Protein 6T7Y (pdb70)

Organism: Pyrococcus abyssi (strain GE5 / Orsay) (NCBI:txid272844)

Nearest PDB structures (foldseek):
  6t7y-assembly1_A  TM=1.004E+00  e=1.518E-45  Pyrococcus abyssi GE5
  6t7x-assembly1_A  TM=9.903E-01  e=1.275E-40  Pyrococcus abyssi GE5
  1ge8-assembly1_A  TM=9.847E-01  e=2.030E-39  Pyrococcus furiosus
  1isq-assembly1_A  TM=9.706E-01  e=2.907E-38  Pyrococcus furiosus
  1ud9-assembly5_B  TM=9.005E-01  e=7.543E-22  Sulfurisphaera tokodaii

Radius of gyration: 19.42 Å; Cα contacts (8 Å, |Δi|>4): 614; chains: 2; bounding box: 58×40×33 Å

Secondary structure (DSSP, 8-state):
--EEEES-HHHHHHHHHHHHTT-SEEEEEEESSEEEEEEE-TTSSEEEEEEEEGGGSSEEE--SEEEEEEEHHHHHHHHHTS-TTPEEEEE--SSSEEEEEEESSSEEEEEEE---------EEEEEEHHHHHHHHHHHHTT-SEEEEEEETTEEEEEEE-SS-EEEEEEETTSTT--EE--SS-EEEEEEHHHHHHHHSS--SS-EEEEEEETTEEEEEEEEETTTEEEEEEE--B-/--B--STT-

InterPro domains:
  IPR000730 Proliferating cell nuclear antigen, PCNA [MF_00317] (3-247)
  IPR000730 Proliferating cell nuclear antigen, PCNA [PR00339] (11-30)
  IPR000730 Proliferating cell nuclear antigen, PCNA [PR00339] (35-53)
  IPR000730 Proliferating cell nuclear antigen, PCNA [PR00339] (57-81)
  IPR000730 Proliferating cell nuclear antigen, PCNA [PR00339] (107-129)
  IPR000730 Proliferating cell nuclear antigen, PCNA [PR00339] (195-209)
  IPR000730 Proliferating cell nuclear antigen, PCNA [PR00339] (233-249)
  IPR000730 Proliferating cell nuclear antigen, PCNA [PTHR11352] (9-249)
  IPR000730 Proliferating cell nuclear antigen, PCNA [TIGR00590] (3-249)
  IPR022648 Proliferating cell nuclear antigen, PCNA, N-terminal [PF00705] (3-97)
  IPR022649 Proliferating cell nuclear antigen, PCNA, C-terminal [PF02747] (126-245)
  IPR022659 Proliferating cell nuclear antigen, PCNA, conserved site [PS01251] (35-58)
  IPR046938 DNA clamp superfamily [SSF55979] (3-117)
  IPR046938 DNA clamp superfamily [SSF55979] (125-247)

Solvent-accessible surface area: 12550 Å² total; per-residue (Å²): 84,11,55,1,18,2,82,14,2,98,87,6,11,96,20,0,52,12,0,20,79,18,3,112,96,11,10,23,83,4,23,122,151,8,10,33,2,154,17,64,3,96,68,105,10,0,31,0,36,3,75,4,26,33,74,17,15,70,102,38,105,20,109,40,142,50,53,4,2,1,54,1,63,96,6,40,104,16,4,117,136,7,116,56,203,13,23,0,9,16,97,26,42,143,126,99,81,12,45,0,3,1,83,45,142,68,82,59,69,64,114,24,76,24,71,133,60,182,98,112,40,13,0,80,0,20,0,23,0,39,19,0,86,92,1,2,125,59,2,42,125,21,24,96,24,3,69,0,25,0,65,89,108,60,0,9,1,48,5,98,30,179,120,104,119,32,94,39,95,8,49,95,159,50,153,6,5,82,55,22,103,19,147,106,97,0,81,4,28,0,5,9,78,41,0,41,37,0,3,123,56,7,41,148,92,48,99,0,16,0,28,0,0,71,106,26,0,0,35,0,15,18,104,16,103,116,101,0,81,1,37,0,28,0,1,0,32,68,188,169,80,43,30,15,115,104,97

B-factor: mean 136.07, std 23.52, range [84.66, 218.27]

CATH classification: 3.70.10.10

GO terms:
  GO:0005515 protein binding (F, IPI)

Structure (mmCIF, N/CA/C/O backbone):
data_6T7Y
#
_entry.id   6T7Y
#
_cell.length_a   140.736
_cell.length_b   140.736
_cell.length_c   38.521
_cell.angle_alpha   90.000
_cell.angle_beta   90.000
_cell.angle_gamma   120.000
#
_symmetry.space_group_name_H-M   'H 3'
#
loop_
_entity.id
_entity.type
_entity.pdbx_description
1 polymer 'DNA polymerase sliding clamp'
2 polymer 'cPIP motif from the DP2 large subunit of PolD'
3 water water
#
loop_
_atom_site.group_PDB
_atom_site.id
_atom_site.type_symbol
_atom_site.label_atom_id
_atom_site.label_alt_id
_atom_site.label_comp_id
_atom_site.label_asym_id
_atom_site.label_entity_id
_atom_site.label_seq_id
_atom_site.pdbx_PDB_ins_code
_atom_site.Cartn_x
_atom_site.Cartn_y
_atom_site.Cartn_z
_atom_site.occupancy
_atom_site.B_iso_or_equiv
_atom_site.auth_seq_id
_atom_site.auth_comp_id
_atom_site.auth_asym_id
_atom_site.auth_atom_id
_atom_site.pdbx_PDB_model_num
ATOM 1 N N . PRO A 1 14 ? -29.868 -28.519 -10.321 1.00 186.68 2 PRO A N 1
ATOM 2 C CA . PRO A 1 14 ? -30.599 -27.781 -9.270 1.00 177.78 2 PRO A CA 1
ATOM 3 C C . PRO A 1 14 ? -29.800 -27.503 -7.970 1.00 168.94 2 PRO A C 1
ATOM 4 O O . PRO A 1 14 ? -30.318 -27.766 -6.871 1.00 163.60 2 PRO A O 1
ATOM 8 N N . PHE A 1 15 ? -28.584 -26.943 -8.108 1.00 151.92 3 PHE A N 1
ATOM 9 C CA . PHE A 1 15 ? -27.621 -26.821 -7.026 1.00 140.29 3 PHE A CA 1
ATOM 10 C C . PHE A 1 15 ? -27.484 -25.417 -6.463 1.00 137.87 3 PHE A C 1
ATOM 11 O O . PHE A 1 15 ? -27.811 -24.423 -7.182 1.00 140.36 3 PHE A O 1
ATOM 19 N N . GLU A 1 16 ? -27.028 -25.334 -5.218 1.00 138.93 4 GLU A N 1
ATOM 20 C CA . GLU A 1 16 ? -26.709 -24.026 -4.601 1.00 137.79 4 GLU A CA 1
ATOM 21 C C . GLU A 1 16 ? -25.417 -24.206 -3.807 1.00 134.39 4 GLU A C 1
ATOM 22 O O . GLU A 1 16 ? -25.408 -25.099 -2.939 1.00 146.80 4 GLU A O 1
ATOM 28 N N . ILE A 1 17 ? -24.365 -23.489 -4.186 1.00 122.07 5 ILE A N 1
ATOM 29 C CA . ILE A 1 17 ? -23.020 -23.666 -3.651 1.00 117.66 5 ILE A CA 1
ATOM 30 C C . ILE A 1 17 ? -22.471 -22.339 -3.158 1.00 114.65 5 ILE A C 1
ATOM 31 O O . ILE A 1 17 ? -22.463 -21.401 -3.953 1.00 117.12 5 ILE A O 1
ATOM 36 N N . VAL A 1 18 ? -22.099 -22.244 -1.893 1.00 112.73 6 VAL A N 1
ATOM 37 C CA . VAL A 1 18 ? -21.626 -20.952 -1.343 1.00 116.60 6 VAL A CA 1
ATOM 38 C C . VAL A 1 18 ? -20.196 -20.998 -0.832 1.00 118.83 6 VAL A C 1
ATOM 39 O O . VAL A 1 18 ? -19.936 -21.773 0.043 1.00 125.22 6 VAL A O 1
ATOM 43 N N . PHE A 1 19 ? -19.320 -20.154 -1.381 1.00 120.77 7 PHE A N 1
ATOM 44 C CA . PHE A 1 19 ? -17.902 -20.051 -0.991 1.00 117.88 7 PHE A CA 1
ATOM 45 C C . PHE A 1 19 ? -17.585 -18.716 -0.357 1.00 122.77 7 PHE A C 1
ATOM 46 O O . PHE A 1 19 ? -17.867 -17.717 -0.987 1.00 120.88 7 PHE A O 1
ATOM 54 N N . GLU A 1 20 ? -16.970 -18.711 0.819 1.00 139.42 8 GLU A N 1
ATOM 55 C CA . GLU A 1 20 ? -16.524 -17.476 1.459 1.00 147.03 8 GLU A CA 1
ATOM 56 C C . GLU A 1 20 ? -15.221 -17.045 0.764 1.00 148.52 8 GLU A C 1
ATOM 57 O O . GLU A 1 20 ? -14.608 -17.841 0.048 1.00 150.92 8 GLU A O 1
ATOM 63 N N . GLY A 1 21 ? -14.778 -15.807 0.972 1.00 149.96 9 GLY A N 1
ATOM 64 C CA . GLY A 1 21 ? -13.550 -15.365 0.327 1.00 141.30 9 GLY A CA 1
ATOM 65 C C . GLY A 1 21 ? -13.568 -15.506 -1.187 1.00 141.52 9 GLY A C 1
ATOM 66 O O . GLY A 1 21 ? -12.748 -16.214 -1.771 1.00 135.44 9 GLY A O 1
ATOM 67 N N . ALA A 1 22 ? -14.518 -14.820 -1.815 1.00 143.07 10 ALA A N 1
ATOM 68 C CA . ALA A 1 22 ? -14.728 -14.869 -3.263 1.00 128.45 10 ALA A CA 1
ATOM 69 C C . ALA A 1 22 ? -13.537 -14.439 -4.130 1.00 122.16 10 ALA A C 1
ATOM 70 O O . ALA A 1 22 ? -13.325 -15.015 -5.198 1.00 121.78 10 ALA A O 1
ATOM 72 N N . LYS A 1 23 ? -12.773 -13.436 -3.701 1.00 128.70 11 LYS A N 1
ATOM 73 C CA . LYS A 1 23 ? -11.625 -12.985 -4.491 1.00 125.52 11 LYS A CA 1
ATOM 74 C C . LYS A 1 23 ? -10.677 -14.169 -4.637 1.00 126.75 11 LYS A C 1
ATOM 75 O O . LYS A 1 23 ? -10.110 -14.408 -5.703 1.00 121.44 11 LYS A O 1
ATOM 81 N N . GLU A 1 24 ? -10.519 -14.904 -3.544 1.00 142.68 12 GLU A N 1
ATOM 82 C CA . GLU A 1 24 ? -9.723 -16.145 -3.505 1.00 142.08 12 GLU A CA 1
ATOM 83 C C . GLU A 1 24 ? -10.253 -17.086 -4.609 1.00 131.52 12 GLU A C 1
ATOM 84 O O . GLU A 1 24 ? -9.477 -17.464 -5.518 1.00 132.33 12 GLU A O 1
ATOM 90 N N . PHE A 1 25 ? -11.578 -17.329 -4.668 1.00 127.67 13 PHE A N 1
ATOM 91 C CA . PHE A 1 25 ? -12.163 -18.273 -5.650 1.00 116.23 13 PHE A CA 1
ATOM 92 C C . PHE A 1 25 ? -11.852 -17.802 -7.115 1.00 112.23 13 PHE A C 1
ATOM 93 O O . PHE A 1 25 ? -11.545 -18.619 -7.995 1.00 108.08 13 PHE A O 1
ATOM 101 N N . ALA A 1 26 ? -11.896 -16.472 -7.329 1.00 105.37 14 ALA A N 1
ATOM 102 C CA . ALA A 1 26 ? -11.634 -15.892 -8.674 1.00 107.98 14 ALA A CA 1
ATOM 103 C C . ALA A 1 26 ? -10.207 -16.243 -9.057 1.00 115.63 14 ALA A C 1
ATOM 104 O O . ALA A 1 26 ? -9.984 -16.559 -10.208 1.00 115.61 14 ALA A O 1
ATOM 106 N N . GLN A 1 27 ? -9.262 -16.117 -8.094 1.00 117.85 15 GLN A N 1
ATOM 107 C CA . GLN A 1 27 ? -7.827 -16.400 -8.290 1.00 118.52 15 GLN A CA 1
ATOM 108 C C . GLN A 1 27 ? -7.625 -17.809 -8.888 1.00 121.03 15 GLN A C 1
ATOM 109 O O . GLN A 1 27 ? -6.928 -17.914 -9.937 1.00 119.28 15 GLN A O 1
ATOM 115 N N . LEU A 1 28 ? -8.187 -18.842 -8.248 1.00 127.15 16 LEU A N 1
ATOM 116 C CA . LEU A 1 28 ? -8.016 -20.235 -8.640 1.00 114.87 16 LEU A CA 1
ATOM 117 C C . LEU A 1 28 ? -8.521 -20.402 -10.079 1.00 111.11 16 LEU A C 1
ATOM 118 O O . LEU A 1 28 ? -7.934 -21.120 -10.871 1.00 113.26 16 LEU A O 1
ATOM 123 N N . ILE A 1 29 ? -9.685 -19.851 -10.366 1.00 102.09 17 ILE A N 1
ATOM 124 C CA . ILE A 1 29 ? -10.295 -19.943 -11.688 1.00 109.39 17 ILE A CA 1
ATOM 125 C C . ILE A 1 29 ? -9.407 -19.159 -12.672 1.00 106.33 17 ILE A C 1
ATOM 126 O O . ILE A 1 29 ? -9.221 -19.715 -13.748 1.00 87.50 17 ILE A O 1
ATOM 131 N N . GLU A 1 30 ? -8.889 -17.920 -12.322 1.00 105.41 18 GLU A N 1
ATOM 132 C CA . GLU A 1 30 ? -8.021 -17.143 -13.152 1.00 126.01 18 GLU A CA 1
ATOM 133 C C . GLU A 1 30 ? -6.712 -17.945 -13.492 1.00 126.00 18 GLU A C 1
ATOM 134 O O . GLU A 1 30 ? -6.253 -17.859 -14.644 1.00 117.93 18 GLU A O 1
ATOM 140 N N . THR A 1 31 ? -6.095 -18.657 -12.517 1.00 110.06 19 THR A N 1
ATOM 141 C CA . THR A 1 31 ? -5.167 -19.740 -12.953 1.00 113.37 19 THR A CA 1
ATOM 142 C C . THR A 1 31 ? -5.704 -20.669 -14.063 1.00 131.42 19 THR A C 1
ATOM 143 O O . THR A 1 31 ? -5.323 -20.489 -15.228 1.00 141.60 19 THR A O 1
ATOM 147 N N . ALA A 1 32 ? -6.576 -21.632 -13.787 1.00 130.55 20 ALA A N 1
ATOM 148 C CA . ALA A 1 32 ? -7.189 -22.390 -14.823 1.00 139.31 20 ALA A CA 1
ATOM 149 C C . ALA A 1 32 ? -7.584 -21.682 -16.132 1.00 141.45 20 ALA A C 1
ATOM 150 O O . ALA A 1 32 ? -7.554 -22.292 -17.175 1.00 143.60 20 ALA A O 1
ATOM 152 N N . SER A 1 33 ? -7.959 -20.417 -16.071 1.00 135.42 21 SER A N 1
ATOM 153 C CA . SER A 1 33 ? -8.286 -19.658 -17.305 1.00 134.13 21 SER A CA 1
ATOM 154 C C . SER A 1 33 ? -7.002 -19.376 -18.169 1.00 129.16 21 SER A C 1
ATOM 155 O O . SER A 1 33 ? -7.107 -19.011 -19.343 1.00 120.65 21 SER A O 1
ATOM 158 N N . ARG A 1 34 ? -5.820 -19.457 -17.559 1.00 134.08 22 ARG A N 1
ATOM 159 C CA . ARG A 1 34 ? -4.622 -18.798 -18.182 1.00 131.07 22 ARG A CA 1
ATOM 160 C C . ARG A 1 34 ? -4.071 -19.651 -19.355 1.00 131.08 22 ARG A C 1
ATOM 161 O O . ARG A 1 34 ? -3.377 -19.118 -20.231 1.00 153.25 22 ARG A O 1
ATOM 169 N N . LEU A 1 35 ? -4.431 -20.942 -19.373 1.00 132.36 23 LEU A N 1
ATOM 170 C CA . LEU A 1 35 ? -3.903 -21.939 -20.318 1.00 135.31 23 LEU A CA 1
ATOM 171 C C . LEU A 1 35 ? -5.005 -22.586 -21.141 1.00 135.35 23 LEU A C 1
ATOM 172 O O . LEU A 1 35 ? -4.751 -23.045 -22.284 1.00 143.76 23 LEU A O 1
ATOM 177 N N . ILE A 1 36 ? -6.167 -22.742 -20.542 1.00 130.80 24 ILE A N 1
ATOM 178 C CA . ILE A 1 36 ? -7.317 -23.242 -21.337 1.00 136.39 24 ILE A CA 1
ATOM 179 C C . ILE A 1 36 ? -8.364 -22.188 -21.693 1.00 130.36 24 ILE A C 1
ATOM 180 O O . ILE A 1 36 ? -8.451 -21.192 -20.983 1.00 136.86 24 ILE A O 1
ATOM 185 N N . ASP A 1 37 ? -9.125 -22.352 -22.779 1.00 138.84 25 ASP A N 1
ATOM 186 C CA . ASP A 1 37 ? -10.113 -21.330 -23.214 1.00 133.55 25 ASP A CA 1
ATOM 187 C C . ASP A 1 37 ? -11.500 -21.766 -22.725 1.00 122.66 25 ASP A C 1
ATOM 188 O O . ASP A 1 37 ? -12.354 -20.908 -22.459 1.00 139.58 25 ASP A O 1
ATOM 193 N N . GLU A 1 38 ? -11.730 -23.079 -22.619 1.00 124.14 26 GLU A N 1
ATOM 194 C CA . GLU A 1 38 ? -12.958 -23.616 -22.069 1.00 129.38 26 GLU A CA 1
ATOM 195 C C . GLU A 1 38 ? -12.664 -24.811 -21.095 1.00 122.58 26 GLU A C 1
ATOM 196 O O . GLU A 1 38 ? -11.530 -25.336 -20.963 1.00 114.37 26 GLU A O 1
ATOM 202 N N . ALA A 1 39 ? -13.671 -25.129 -20.328 1.00 110.49 27 ALA A N 1
ATOM 203 C CA . ALA A 1 39 ? -13.537 -26.094 -19.235 1.00 105.65 27 ALA A CA 1
ATOM 204 C C . ALA A 1 39 ? -14.895 -26.651 -18.844 1.00 111.13 27 ALA A C 1
ATOM 205 O O . ALA A 1 39 ? -15.935 -26.014 -19.083 1.00 114.99 27 ALA A O 1
ATOM 207 N N . ALA A 1 40 ? -14.853 -27.866 -18.317 1.00 121.43 28 ALA A N 1
ATOM 208 C CA . ALA A 1 40 ? -15.989 -28.589 -17.806 1.00 128.51 28 ALA A CA 1
ATOM 209 C C . ALA A 1 40 ? -15.900 -28.476 -16.273 1.00 127.50 28 ALA A C 1
ATOM 210 O O . ALA A 1 40 ? -14.827 -28.577 -15.679 1.00 140.19 28 ALA A O 1
ATOM 212 N N . PHE A 1 41 ? -17.043 -28.258 -15.641 1.00 120.37 29 PHE A N 1
ATOM 213 C CA . PHE A 1 41 ? -17.141 -28.312 -14.200 1.00 122.95 29 PHE A CA 1
ATOM 214 C C . PHE A 1 41 ? -18.082 -29.449 -13.939 1.00 131.97 29 PHE A C 1
ATOM 215 O O . PHE A 1 41 ? -19.174 -29.378 -14.353 1.00 137.23 29 PHE A O 1
ATOM 223 N N . LYS A 1 42 ? -17.610 -30.521 -13.305 1.00 142.50 30 LYS A N 1
ATOM 224 C CA . LYS A 1 42 ? -18.478 -31.569 -12.810 1.00 140.60 30 LYS A CA 1
ATOM 225 C C . LYS A 1 42 ? -18.885 -31.178 -11.375 1.00 125.99 30 LYS A C 1
ATOM 226 O O . LYS A 1 42 ? -18.026 -31.157 -10.500 1.00 119.00 30 LYS A O 1
ATOM 232 N N . VAL A 1 43 ? -20.143 -30.856 -11.159 1.00 121.60 31 VAL A N 1
ATOM 233 C CA . VAL A 1 43 ? -20.726 -30.755 -9.848 1.00 137.80 31 VAL A CA 1
ATOM 234 C C . VAL A 1 43 ? -21.266 -32.149 -9.420 1.00 141.05 31 VAL A C 1
ATOM 235 O O . VAL A 1 43 ? -21.989 -32.841 -10.089 1.00 140.17 31 VAL A O 1
ATOM 239 N N . THR A 1 44 ? -20.913 -32.535 -8.212 1.00 145.29 32 THR A N 1
ATOM 240 C CA . THR A 1 44 ? -21.414 -33.778 -7.556 1.00 144.72 32 THR A CA 1
ATOM 241 C C . THR A 1 44 ? -21.515 -33.495 -6.068 1.00 141.68 32 THR A C 1
ATOM 242 O O . THR A 1 44 ? -20.931 -32.517 -5.544 1.00 135.79 32 THR A O 1
ATOM 246 N N . GLU A 1 45 ? -22.178 -34.401 -5.324 1.00 150.24 33 GLU A N 1
ATOM 247 C CA . GLU A 1 45 ? -22.390 -34.230 -3.864 1.00 161.42 33 GLU A CA 1
ATOM 248 C C . GLU A 1 45 ? -21.053 -34.372 -3.114 1.00 164.19 33 GLU A C 1
ATOM 249 O O . GLU A 1 45 ? -20.993 -33.984 -1.929 1.00 166.91 33 GLU A O 1
ATOM 255 N N . GLU A 1 46 ? -20.060 -35.016 -3.745 1.00 168.33 34 GLU A N 1
ATOM 256 C CA . GLU A 1 46 ? -18.656 -34.954 -3.270 1.00 173.40 34 GLU A CA 1
ATOM 257 C C . GLU A 1 46 ? -18.131 -33.512 -3.262 1.00 171.93 34 GLU A C 1
ATOM 258 O O . GLU A 1 46 ? -17.978 -32.902 -2.210 1.00 169.39 34 GLU A O 1
ATOM 264 N N . GLY A 1 47 ? -17.956 -32.975 -4.447 1.00 161.71 35 GLY A N 1
ATOM 265 C CA . GLY A 1 47 ? -17.467 -31.609 -4.632 1.00 154.45 35 GLY A CA 1
ATOM 266 C C . GLY A 1 47 ? -17.542 -31.205 -6.111 1.00 153.39 35 GLY A C 1
ATOM 267 O O . GLY A 1 47 ? -18.298 -31.787 -6.929 1.00 148.97 35 GLY A O 1
ATOM 268 N N . ILE A 1 48 ? -16.769 -30.142 -6.431 1.00 141.82 36 ILE A N 1
ATOM 269 C CA . ILE A 1 48 ? -16.649 -29.639 -7.773 1.00 135.95 36 ILE A CA 1
ATOM 270 C C . ILE A 1 48 ? -15.309 -30.058 -8.388 1.00 136.63 36 ILE A C 1
ATOM 271 O O . ILE A 1 48 ? -14.254 -30.032 -7.736 1.00 141.24 36 ILE A O 1
ATOM 276 N N . SER A 1 49 ? -15.350 -30.440 -9.650 1.00 139.15 37 SER A N 1
ATOM 277 C CA . SER A 1 49 ? -14.162 -30.922 -10.368 1.00 140.55 37 SER A CA 1
ATOM 278 C C . SER A 1 49 ? -14.041 -30.169 -11.679 1.00 133.54 37 SER A C 1
ATOM 279 O O . SER A 1 49 ? -15.042 -29.960 -12.388 1.00 135.41 37 SER A O 1
ATOM 282 N N . MET A 1 50 ? -12.809 -29.826 -12.067 1.00 135.50 38 MET A N 1
ATOM 283 C CA . MET A 1 50 ? -12.502 -29.310 -13.404 1.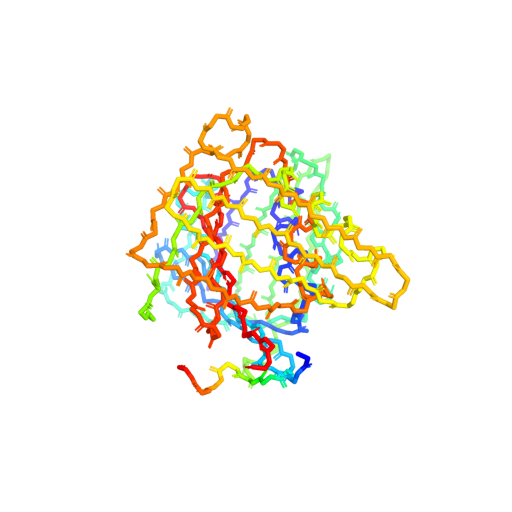00 139.29 38 MET A CA 1
ATOM 284 C C . MET A 1 50 ? -11.296 -30.056 -13.944 1.00 141.96 38 MET A C 1
ATOM 285 O O . MET A 1 50 ? -10.224 -30.041 -13.381 1.00 159.70 38 MET A O 1
ATOM 290 N N . ARG A 1 51 ? -11.474 -30.610 -15.157 1.00 134.72 39 ARG A N 1
ATOM 291 C CA . ARG A 1 51 ? -10.437 -31.316 -15.860 1.00 133.87 39 ARG A CA 1
ATOM 292 C C . ARG A 1 51 ? -10.383 -30.896 -17.331 1.00 139.12 39 ARG A C 1
ATOM 293 O O . ARG A 1 51 ? -11.410 -30.777 -17.933 1.00 145.52 39 ARG A O 1
ATOM 301 N N . ALA A 1 52 ? -9.178 -30.673 -17.836 1.00 144.33 40 ALA A N 1
ATOM 302 C CA . ALA A 1 52 ? -9.007 -29.904 -19.081 1.00 140.19 40 ALA A CA 1
ATOM 303 C C . ALA A 1 52 ? -7.588 -29.805 -19.523 1.00 133.28 40 ALA A C 1
ATOM 304 O O . ALA A 1 52 ? -6.717 -29.780 -18.712 1.00 145.04 40 ALA A O 1
ATOM 306 N N . MET A 1 53 ? -7.410 -29.727 -20.845 1.00 130.19 41 MET A N 1
ATOM 307 C CA . MET A 1 53 ? -6.132 -29.640 -21.535 1.00 133.91 41 MET A CA 1
ATOM 308 C C . MET A 1 53 ? -6.116 -28.436 -22.425 1.00 139.22 41 MET A C 1
ATOM 309 O O . MET A 1 53 ? -7.141 -28.102 -23.008 1.00 167.41 41 MET A O 1
ATOM 314 N N . ASP A 1 54 ? -4.982 -27.761 -22.441 1.00 129.31 42 ASP A N 1
ATOM 315 C CA . ASP A 1 54 ? -4.810 -26.569 -23.261 1.00 132.17 42 ASP A CA 1
ATOM 316 C C . ASP A 1 54 ? -4.954 -26.924 -24.754 1.00 132.19 42 ASP A C 1
ATOM 317 O O . ASP A 1 54 ? -4.926 -28.119 -25.088 1.00 131.56 42 ASP A O 1
ATOM 322 N N . PRO A 1 55 ? -5.112 -25.910 -25.639 1.00 144.42 43 PRO A N 1
ATOM 323 C CA . PRO A 1 55 ? -5.315 -26.225 -27.107 1.00 142.61 43 PRO A CA 1
ATOM 324 C C . PRO A 1 55 ? -4.269 -27.227 -27.667 1.00 141.27 43 PRO A C 1
ATOM 325 O O . PRO A 1 55 ? -4.620 -28.198 -28.374 1.00 144.60 43 PRO A O 1
ATOM 329 N N . SER A 1 56 ? -2.997 -27.021 -27.319 1.00 140.64 44 SER A N 1
ATOM 330 C CA . SER A 1 56 ? -1.885 -27.843 -27.904 1.00 144.58 44 SER A CA 1
ATOM 331 C C . SER A 1 56 ? -1.557 -29.117 -27.062 1.00 153.64 44 SER A C 1
ATOM 332 O O . SER A 1 56 ? -0.469 -29.645 -27.236 1.00 165.96 44 SER A O 1
ATOM 335 N N . ARG A 1 57 ? -2.436 -29.553 -26.154 1.00 149.22 45 ARG A N 1
ATOM 336 C CA . ARG A 1 57 ? -2.317 -30.784 -25.388 1.00 150.28 45 ARG A CA 1
ATOM 337 C C . ARG A 1 57 ? -0.915 -30.993 -24.762 1.00 138.33 45 ARG A C 1
ATOM 338 O O . ARG A 1 57 ? -0.439 -32.101 -24.665 1.00 127.07 45 ARG A O 1
ATOM 346 N N . VAL A 1 58 ? -0.299 -29.901 -24.302 1.00 126.44 46 VAL A N 1
ATOM 347 C CA . VAL A 1 58 ? 1.000 -29.922 -23.647 1.00 110.17 46 VAL A CA 1
ATOM 348 C C . VAL A 1 58 ? 0.828 -29.854 -22.122 1.00 108.47 46 VAL A C 1
ATOM 349 O O . VAL A 1 58 ? 1.631 -30.426 -21.361 1.00 111.22 46 VAL A O 1
ATOM 353 N N . VAL A 1 59 ? -0.180 -29.100 -21.646 1.00 102.08 47 VAL A N 1
ATOM 354 C CA . VAL A 1 59 ? -0.595 -29.115 -20.226 1.00 101.77 47 VAL A CA 1
ATOM 355 C C . VAL A 1 59 ? -2.004 -29.671 -19.921 1.00 103.64 47 VAL A C 1
ATOM 356 O O . VAL A 1 59 ? -2.881 -29.684 -20.817 1.00 95.23 47 VAL A O 1
ATOM 360 N N . LEU A 1 60 ? -2.129 -30.244 -18.717 1.00 112.35 48 LEU A N 1
ATOM 361 C CA . LEU A 1 60 ? -3.379 -30.831 -18.266 1.00 109.38 48 LEU A CA 1
ATOM 362 C C . LEU A 1 60 ? -3.643 -30.295 -16.865 1.00 106.36 48 LEU A C 1
ATOM 363 O O . LEU A 1 60 ? -2.807 -30.459 -15.982 1.00 105.90 48 LEU A O 1
ATOM 368 N N . ILE A 1 61 ? -4.844 -29.711 -16.664 1.00 106.85 49 ILE A N 1
ATOM 369 C CA . ILE A 1 61 ? -5.252 -29.156 -15.379 1.00 106.45 49 ILE A CA 1
ATOM 370 C C . ILE A 1 61 ? -6.292 -30.073 -14.712 1.00 114.90 49 ILE A C 1
ATOM 371 O O . ILE A 1 61 ? -7.137 -30.610 -15.330 1.00 108.51 49 ILE A O 1
ATOM 376 N N . ASP A 1 62 ? -6.131 -30.313 -13.426 1.00 114.55 50 ASP A N 1
ATOM 377 C CA . ASP A 1 62 ? -7.076 -31.007 -12.592 1.00 120.25 50 ASP A CA 1
ATOM 378 C C . ASP A 1 62 ? -7.291 -30.141 -11.308 1.00 120.59 50 ASP A C 1
ATOM 379 O O . ASP A 1 62 ? -6.389 -29.908 -10.524 1.00 117.83 50 ASP A O 1
ATOM 384 N N . LEU A 1 63 ? -8.513 -29.637 -11.169 1.00 118.17 51 LEU A N 1
ATOM 385 C CA . LEU A 1 63 ? -8.929 -28.863 -9.991 1.00 125.38 51 LEU A CA 1
ATOM 386 C C . LEU A 1 63 ? -9.907 -29.769 -9.176 1.00 131.28 51 LEU A C 1
ATOM 387 O O . LEU A 1 63 ? -10.823 -30.377 -9.738 1.00 135.44 51 LEU A O 1
ATOM 392 N N . ASN A 1 64 ? -9.660 -29.928 -7.886 1.00 128.32 52 ASN A N 1
ATOM 393 C CA . ASN A 1 64 ? -10.650 -30.592 -7.026 1.00 125.95 52 ASN A CA 1
ATOM 394 C C . ASN A 1 64 ? -11.051 -29.691 -5.895 1.00 129.62 52 ASN A C 1
ATOM 395 O O . ASN A 1 64 ? -10.198 -29.328 -5.118 1.00 112.48 52 ASN A O 1
ATOM 400 N N . LEU A 1 65 ? -12.305 -29.267 -5.860 1.00 134.39 53 LEU A N 1
ATOM 401 C CA . LEU A 1 65 ? -12.846 -28.417 -4.797 1.00 138.97 53 LEU A CA 1
ATOM 402 C C . LEU A 1 65 ? -13.945 -29.231 -4.061 1.00 139.20 53 LEU A C 1
ATOM 403 O O . LEU A 1 65 ? -15.066 -29.395 -4.577 1.00 140.59 53 LEU A O 1
ATOM 408 N N . PRO A 1 66 ? -13.577 -29.804 -2.918 1.00 139.94 54 PRO A N 1
ATOM 409 C CA . PRO A 1 66 ? -14.493 -30.656 -2.154 1.00 147.82 54 PRO A CA 1
ATOM 410 C C . PRO A 1 66 ? -15.464 -29.862 -1.271 1.00 150.55 54 PRO A C 1
ATOM 411 O O . PRO A 1 66 ? -15.084 -28.816 -0.809 1.00 147.85 54 PRO A O 1
ATOM 415 N N . ALA A 1 67 ? -16.711 -30.354 -1.156 1.00 140.16 55 ALA A N 1
ATOM 416 C CA . ALA A 1 67 ? -17.728 -29.802 -0.289 1.00 133.37 55 ALA A CA 1
ATOM 417 C C . ALA A 1 67 ? -17.280 -29.020 0.948 1.00 131.99 55 ALA A C 1
ATOM 418 O O . ALA A 1 67 ? -17.843 -27.967 1.201 1.00 145.35 55 ALA A O 1
ATOM 420 N N . SER A 1 68 ? -16.340 -29.535 1.726 1.00 130.36 56 SER A N 1
ATOM 421 C CA . SER A 1 68 ? -15.953 -28.902 3.025 1.00 138.47 56 SER A CA 1
ATOM 422 C C . SER A 1 68 ? -15.556 -27.416 2.929 1.00 139.59 56 SER A C 1
ATOM 423 O O . SER A 1 68 ? -15.756 -26.669 3.876 1.00 147.61 56 SER A O 1
ATOM 426 N N . ILE A 1 69 ? -14.971 -27.002 1.785 1.00 136.61 57 ILE A N 1
ATOM 427 C CA . ILE A 1 69 ? -14.449 -25.626 1.619 1.00 143.09 57 ILE A CA 1
ATOM 428 C C . ILE A 1 69 ? -15.565 -24.586 1.326 1.00 140.97 57 ILE A C 1
ATOM 429 O O . ILE A 1 69 ? -15.311 -23.387 1.357 1.00 138.26 57 ILE A O 1
ATOM 434 N N . PHE A 1 70 ? -16.796 -25.083 1.086 1.00 140.46 58 PHE A N 1
ATOM 435 C CA . PHE A 1 70 ? -17.986 -24.276 0.952 1.00 136.98 58 PHE A CA 1
ATOM 436 C C . PHE A 1 70 ? -18.756 -24.162 2.288 1.00 136.82 58 PHE A C 1
ATOM 437 O O . PHE A 1 70 ? -18.761 -25.114 3.066 1.00 131.46 58 PHE A O 1
ATOM 445 N N . SER A 1 71 ? -19.327 -22.982 2.536 1.00 129.63 59 SER A N 1
ATOM 446 C CA . SER A 1 71 ? -20.174 -22.711 3.706 1.00 127.28 59 SER A CA 1
ATOM 447 C C . SER A 1 71 ? -21.600 -23.311 3.560 1.00 131.93 59 SER A C 1
ATOM 448 O O . SER A 1 71 ? -22.220 -23.683 4.531 1.00 143.76 59 SER A O 1
ATOM 451 N N . LYS A 1 72 ? -22.047 -23.496 2.313 1.00 131.40 60 LYS A N 1
ATOM 452 C CA . LYS A 1 72 ? -23.244 -24.224 1.955 1.00 138.29 60 LYS A CA 1
ATOM 453 C C . LYS A 1 72 ? -22.951 -24.956 0.630 1.00 133.99 60 LYS A C 1
ATOM 454 O O . LYS A 1 72 ? -22.322 -24.448 -0.292 1.00 132.69 60 LYS A O 1
ATOM 460 N N . TYR A 1 73 ? -23.373 -26.191 0.605 1.00 136.93 61 TYR A N 1
ATOM 461 C CA . TYR A 1 73 ? -23.131 -27.073 -0.535 1.00 139.20 61 TYR A CA 1
ATOM 462 C C . TYR A 1 73 ? -24.385 -27.968 -0.721 1.00 144.54 61 TYR A C 1
ATOM 463 O O . TYR A 1 73 ? -24.499 -29.047 -0.087 1.00 142.22 61 TYR A O 1
ATOM 472 N N . GLU A 1 74 ? -25.326 -27.496 -1.542 1.00 148.06 62 GLU A N 1
ATOM 473 C CA . GLU A 1 74 ? -26.567 -28.246 -1.842 1.00 147.77 62 GLU A CA 1
ATOM 474 C C . GLU A 1 74 ? -26.620 -28.718 -3.311 1.00 149.50 62 GLU A C 1
ATOM 475 O O . GLU A 1 74 ? -26.997 -27.940 -4.152 1.00 154.65 62 GLU A O 1
ATOM 481 N N . VAL A 1 75 ? -26.152 -29.927 -3.589 1.00 149.90 63 VAL A N 1
ATOM 482 C CA . VAL A 1 75 ? -26.143 -30.523 -4.905 1.00 160.07 63 VAL A CA 1
ATOM 483 C C . VAL A 1 75 ? -27.220 -31.615 -4.861 1.00 173.10 63 VAL A C 1
ATOM 484 O O . VAL A 1 75 ? -27.447 -32.247 -3.821 1.00 174.23 63 VAL A O 1
ATOM 488 N N . ASP A 1 76 ? -27.910 -31.768 -5.981 1.00 187.59 64 ASP A N 1
ATOM 489 C CA . ASP A 1 76 ? -28.890 -32.865 -6.201 1.00 189.81 64 ASP A CA 1
ATOM 490 C C . ASP A 1 76 ? -28.405 -33.801 -7.321 1.00 182.24 64 ASP A C 1
ATOM 491 O O . ASP A 1 76 ? -28.748 -33.583 -8.492 1.00 177.95 64 ASP A O 1
ATOM 496 N N . GLY A 1 77 ? -27.587 -34.813 -6.983 1.00 172.69 65 GLY A N 1
ATOM 497 C CA . GLY A 1 77 ? -27.106 -35.778 -7.976 1.00 180.95 65 GLY A CA 1
ATOM 498 C C . GLY A 1 77 ? -25.811 -35.371 -8.660 1.00 176.03 65 GLY A C 1
ATOM 499 O O . GLY A 1 77 ? -24.889 -34.949 -7.982 1.00 174.45 65 GLY A O 1
ATOM 500 N N . GLU A 1 78 ? -25.745 -35.468 -10.029 1.00 166.02 66 GLU A N 1
ATOM 501 C CA . GLU A 1 78 ? -24.606 -34.994 -10.807 1.00 159.84 66 GLU A CA 1
ATOM 502 C C . GLU A 1 78 ? -25.046 -34.365 -12.174 1.00 157.78 66 GLU A C 1
ATOM 503 O O . GLU A 1 78 ? -25.948 -34.858 -12.797 1.00 148.38 66 GLU A O 1
ATOM 509 N N . GLU A 1 79 ? -24.465 -33.211 -12.505 1.00 162.76 67 GLU A N 1
ATOM 510 C CA . GLU A 1 79 ? -24.464 -32.603 -13.844 1.00 163.26 67 GLU A CA 1
ATOM 511 C C . GLU A 1 79 ? -23.106 -31.920 -14.147 1.00 156.43 67 GLU A C 1
ATOM 512 O O . GLU A 1 79 ? -22.198 -31.846 -13.295 1.00 142.93 67 GLU A O 1
ATOM 518 N N . THR A 1 80 ? -22.985 -31.489 -15.394 1.00 154.25 68 THR A N 1
ATOM 519 C CA . THR A 1 80 ? -21.714 -30.979 -15.943 1.00 149.07 68 THR A CA 1
ATOM 520 C C . THR A 1 80 ? -21.864 -29.648 -16.659 1.00 139.82 68 THR A C 1
ATOM 521 O O . THR A 1 80 ? -22.240 -29.607 -17.833 1.00 141.63 68 THR A O 1
ATOM 525 N N . ILE A 1 81 ? -21.456 -28.583 -15.961 1.00 128.25 69 ILE A N 1
ATOM 526 C CA . ILE A 1 81 ? -21.421 -27.225 -16.521 1.00 132.21 69 ILE A CA 1
ATOM 527 C C . ILE A 1 81 ? -20.221 -26.964 -17.446 1.00 132.98 69 ILE A C 1
ATOM 528 O O . ILE A 1 81 ? -19.093 -27.181 -17.096 1.00 133.47 69 ILE A O 1
ATOM 533 N N . GLY A 1 82 ? -20.482 -26.415 -18.628 1.00 131.21 70 GLY A N 1
ATOM 534 C CA . GLY A 1 82 ? -19.417 -25.851 -19.461 1.00 124.06 70 GLY A CA 1
ATOM 535 C C . GLY A 1 82 ? -19.620 -24.331 -19.585 1.00 124.80 70 GLY A C 1
ATOM 536 O O . GLY A 1 82 ? -20.758 -23.907 -19.594 1.00 112.68 70 GLY A O 1
ATOM 537 N N . VAL A 1 83 ? -18.559 -23.564 -19.460 1.00 134.23 71 VAL A N 1
ATOM 538 C CA . VAL A 1 83 ? -18.677 -22.087 -19.474 1.00 124.56 71 VAL A CA 1
ATOM 539 C C . VAL A 1 83 ? -17.579 -21.472 -20.317 1.00 116.12 71 VAL A C 1
ATOM 540 O O . VAL A 1 83 ? -16.534 -22.132 -20.547 1.00 117.69 71 VAL A O 1
ATOM 544 N N . ASN A 1 84 ? -17.860 -20.278 -20.884 1.00 114.74 72 ASN A N 1
ATOM 545 C CA . ASN A 1 84 ? -16.830 -19.421 -21.490 1.00 116.88 72 ASN A CA 1
ATOM 546 C C . ASN A 1 84 ? -15.915 -18.979 -20.326 1.00 115.30 72 ASN A C 1
ATOM 547 O O . ASN A 1 84 ? -16.368 -18.226 -19.468 1.00 120.64 72 ASN A O 1
ATOM 552 N N . MET A 1 85 ? -14.666 -19.489 -20.229 1.00 105.49 73 MET A N 1
ATOM 553 C CA . MET A 1 85 ? -13.800 -19.194 -19.079 1.00 105.82 73 MET A CA 1
ATOM 554 C C . MET A 1 85 ? -13.425 -17.682 -19.085 1.00 110.96 73 MET A C 1
ATOM 555 O O . MET A 1 85 ? -13.143 -17.062 -18.032 1.00 113.68 73 MET A O 1
ATOM 560 N N . ASP A 1 86 ? -13.388 -17.031 -20.251 1.00 106.18 74 ASP A N 1
ATOM 561 C CA . ASP A 1 86 ? -13.088 -15.597 -20.284 1.00 104.12 74 ASP A CA 1
ATOM 562 C C . ASP A 1 86 ? -14.195 -14.868 -19.561 1.00 111.01 74 ASP A C 1
ATOM 563 O O . ASP A 1 86 ? -13.964 -14.070 -18.687 1.00 120.80 74 ASP A O 1
ATOM 568 N N . HIS A 1 87 ? -15.462 -15.099 -19.939 1.00 126.94 75 HIS A N 1
ATOM 569 C CA . HIS A 1 87 ? -16.611 -14.407 -19.359 1.00 122.41 75 HIS A CA 1
ATOM 570 C C . HIS A 1 87 ? -16.719 -14.773 -17.894 1.00 112.36 75 HIS A C 1
ATOM 571 O O . HIS A 1 87 ? -17.039 -13.866 -17.108 1.00 119.68 75 HIS A O 1
ATOM 578 N N . LEU A 1 88 ? -16.365 -16.012 -17.492 1.00 100.97 76 LEU A N 1
ATOM 579 C CA . LEU A 1 88 ? -16.368 -16.420 -16.077 1.00 103.14 76 LEU A CA 1
ATOM 580 C C . LEU A 1 88 ? -15.264 -15.673 -15.287 1.00 105.79 76 LEU A C 1
ATOM 581 O O . LEU A 1 88 ? -15.447 -15.166 -14.181 1.00 118.13 76 LEU A O 1
ATOM 586 N N . LYS A 1 89 ? -14.053 -15.679 -15.844 1.00 109.85 77 LYS A N 1
ATOM 587 C CA . LYS A 1 89 ? -12.899 -14.937 -15.278 1.00 102.73 77 LYS A CA 1
ATOM 588 C C . LYS A 1 89 ? -13.389 -13.447 -14.966 1.00 97.85 77 LYS A C 1
ATOM 589 O O . LYS A 1 89 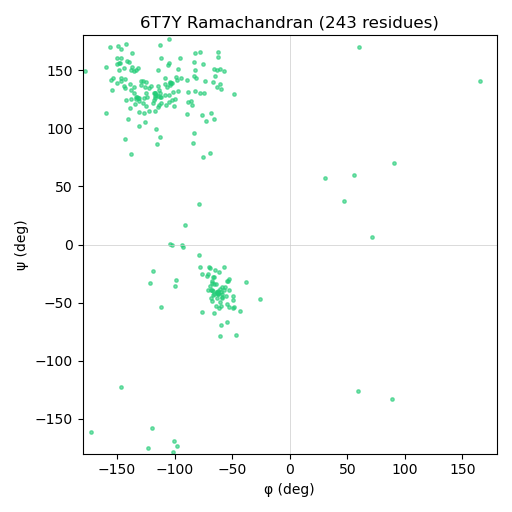? -13.237 -12.948 -13.819 1.00 84.66 77 LYS A O 1
ATOM 595 N N . LYS A 1 90 ? -13.961 -12.772 -15.967 1.00 94.73 78 LYS A N 1
ATOM 596 C CA . LYS A 1 90 ? -14.363 -11.379 -15.851 1.00 95.61 78 LYS A CA 1
ATOM 597 C C . LYS A 1 90 ? -15.458 -11.189 -14.791 1.00 91.63 78 LYS A C 1
ATOM 598 O O . LYS A 1 90 ? -15.413 -10.213 -14.028 1.00 92.35 78 LYS A O 1
ATOM 604 N N . VAL A 1 91 ? -16.442 -12.089 -14.719 1.00 84.92 79 VAL A N 1
ATOM 605 C CA . VAL A 1 91 ? -17.456 -11.996 -13.666 1.00 93.94 79 VAL A CA 1
ATOM 606 C C . VAL A 1 91 ? -16.724 -12.254 -12.317 1.00 103.56 79 VAL A C 1
ATOM 607 O O . VAL A 1 91 ? -16.951 -11.474 -11.388 1.00 107.24 79 VAL A O 1
ATOM 611 N N . LEU A 1 92 ? -16.069 -13.394 -12.105 1.00 105.25 80 LEU A N 1
ATOM 612 C CA . LEU A 1 92 ? -15.387 -13.676 -10.852 1.00 100.06 80 LEU A CA 1
ATOM 613 C C . LEU A 1 92 ? -14.406 -12.634 -10.378 1.00 101.93 80 LEU A C 1
ATOM 614 O O . LEU A 1 92 ? -14.296 -12.409 -9.195 1.00 106.62 80 LEU A O 1
ATOM 619 N N . LYS A 1 93 ? -13.760 -11.888 -11.271 1.00 108.13 81 LYS A N 1
ATOM 620 C CA . LYS A 1 93 ? -12.811 -10.753 -10.923 1.00 111.82 81 LYS A CA 1
ATOM 621 C C . LYS A 1 93 ? -13.540 -9.638 -10.142 1.00 102.03 81 LYS A C 1
ATOM 622 O O . LYS A 1 93 ? -12.987 -8.886 -9.398 1.00 116.41 81 LYS A O 1
ATOM 628 N N . ARG A 1 94 ? -14.862 -9.578 -10.316 1.00 108.12 82 ARG A N 1
ATOM 629 C CA . ARG A 1 94 ? -15.760 -8.524 -9.733 1.00 98.02 82 ARG A CA 1
ATOM 630 C C . ARG A 1 94 ? -15.923 -8.718 -8.224 1.00 99.89 82 ARG A C 1
ATOM 631 O O . ARG A 1 94 ? -16.202 -7.779 -7.479 1.00 101.87 82 ARG A O 1
ATOM 639 N N . GLY A 1 95 ? -15.794 -9.943 -7.715 1.00 123.09 83 GLY A N 1
ATOM 640 C CA . GLY A 1 95 ? -15.817 -10.215 -6.306 1.00 121.51 83 GLY A CA 1
ATOM 641 C C . GLY A 1 95 ? -14.698 -9.518 -5.550 1.00 126.34 83 GLY A C 1
ATOM 642 O O . GLY A 1 95 ? -13.532 -9.504 -5.970 1.00 119.58 83 GLY A O 1
ATOM 643 N N . LYS A 1 96 ? -15.092 -8.989 -4.393 1.00 135.29 84 LYS A N 1
ATOM 644 C CA . LYS A 1 96 ? -14.202 -8.374 -3.418 1.00 146.49 84 LYS A CA 1
ATOM 645 C C . LYS A 1 96 ? -13.595 -9.512 -2.583 1.00 158.91 84 LYS A C 1
ATOM 646 O O . LYS A 1 96 ? -14.097 -10.638 -2.597 1.00 166.58 84 LYS A O 1
ATOM 652 N N . ALA A 1 97 ? -12.525 -9.229 -1.850 1.00 170.44 85 ALA A N 1
ATOM 653 C CA . ALA A 1 97 ? -11.864 -10.263 -1.049 1.00 168.68 85 ALA A CA 1
ATOM 654 C C . ALA A 1 97 ? -12.701 -10.908 0.070 1.00 162.19 85 ALA A C 1
ATOM 655 O O . ALA A 1 97 ? -12.645 -12.123 0.259 1.00 155.15 85 ALA A O 1
ATOM 657 N N . LYS A 1 98 ? -13.468 -10.108 0.807 1.00 153.79 86 LYS A N 1
ATOM 658 C CA . LYS A 1 98 ? -14.280 -10.626 1.917 1.00 161.89 86 LYS A CA 1
ATOM 659 C C . LYS A 1 98 ? -15.724 -10.990 1.555 1.00 155.07 86 LYS A C 1
ATOM 660 O O . LYS A 1 98 ? -16.494 -11.434 2.407 1.00 147.40 86 LYS A O 1
ATOM 666 N N . GLU A 1 99 ? -16.078 -10.796 0.292 1.00 153.44 87 GLU A N 1
ATOM 667 C CA . GLU A 1 99 ? -17.426 -11.054 -0.216 1.00 154.47 87 GLU A CA 1
ATOM 668 C C . GLU A 1 99 ? -17.734 -12.556 -0.406 1.00 148.04 87 GLU A C 1
ATOM 669 O O . GLU A 1 99 ? -16.836 -13.406 -0.487 1.00 147.56 87 GLU A O 1
ATOM 675 N N . THR A 1 100 ? -19.025 -12.859 -0.366 1.00 135.61 88 THR A N 1
ATOM 676 C CA . THR A 1 100 ? -19.518 -14.212 -0.468 1.00 138.07 88 THR A CA 1
ATOM 677 C C . THR A 1 100 ? -19.928 -14.484 -1.909 1.00 142.88 88 THR A C 1
ATOM 678 O O . THR A 1 100 ? -20.683 -13.705 -2.519 1.00 136.70 88 THR A O 1
ATOM 682 N N . LEU A 1 101 ? -19.455 -15.633 -2.420 1.00 134.70 89 LEU A N 1
ATOM 683 C CA . LEU A 1 101 ? -19.802 -16.174 -3.725 1.00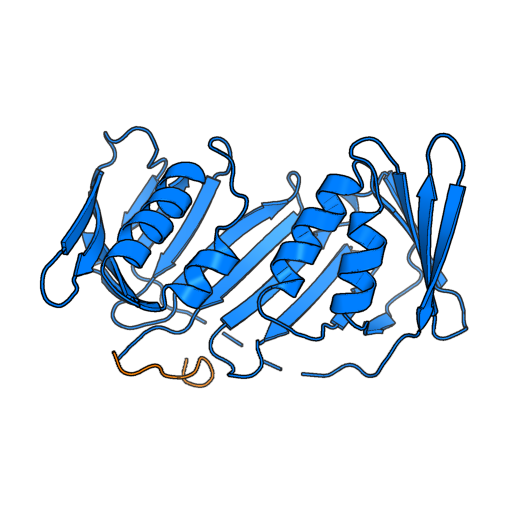 125.11 89 LEU A CA 1
ATOM 684 C C . LEU A 1 101 ? -20.854 -17.265 -3.586 1.00 127.37 89 LEU A C 1
ATOM 685 O O . LEU A 1 101 ? -20.636 -18.223 -2.926 1.00 128.09 89 LEU A O 1
ATOM 690 N N . ILE A 1 102 ? -22.003 -17.118 -4.312 1.00 125.87 90 ILE A N 1
ATOM 691 C CA . ILE A 1 102 ? -23.033 -18.153 -4.454 1.00 122.74 90 ILE A CA 1
ATOM 692 C C . ILE A 1 102 ? -23.099 -18.510 -5.972 1.00 114.19 90 ILE A C 1
ATOM 693 O O . ILE A 1 102 ? -23.319 -17.700 -6.860 1.00 112.46 90 ILE A O 1
ATOM 698 N N . LEU A 1 103 ? -22.909 -19.808 -6.214 1.00 115.64 91 LEU A N 1
ATOM 699 C CA . LEU A 1 103 ? -23.149 -20.457 -7.501 1.00 117.71 91 LEU A CA 1
ATOM 700 C C . LEU A 1 103 ? -24.452 -21.262 -7.468 1.00 121.74 91 LEU A C 1
ATOM 701 O O . LEU A 1 103 ? -24.716 -21.952 -6.536 1.00 122.60 91 LEU A O 1
ATOM 706 N N . ARG A 1 104 ? -25.247 -21.148 -8.581 1.00 126.10 92 ARG A N 1
ATOM 707 C CA . ARG A 1 104 ? -26.603 -21.672 -8.675 1.00 125.63 92 ARG A CA 1
ATOM 708 C C . ARG A 1 104 ? -26.970 -22.151 -10.072 1.00 119.90 92 ARG A C 1
ATOM 709 O O . ARG A 1 104 ? -26.547 -21.514 -11.041 1.00 125.93 92 ARG A O 1
ATOM 717 N N . LYS A 1 105 ? -27.692 -23.246 -10.152 1.00 118.79 93 LYS A N 1
ATOM 718 C CA . LYS A 1 105 ? -28.177 -23.758 -11.442 1.00 129.73 93 LYS A CA 1
ATOM 719 C C . LYS A 1 105 ? -29.587 -24.331 -11.309 1.00 139.61 93 LYS A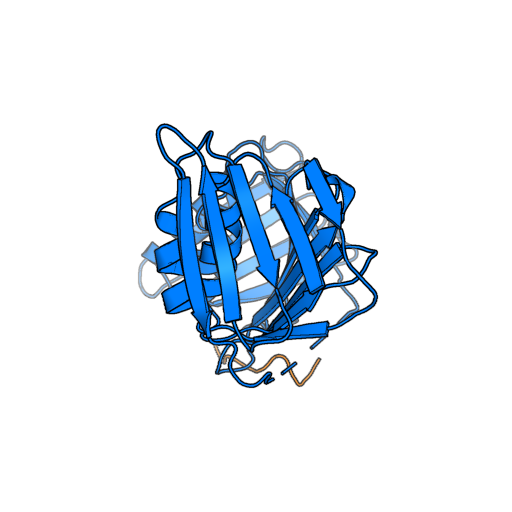 C 1
ATOM 720 O O . LYS A 1 105 ? -29.846 -25.166 -10.483 1.00 146.93 93 LYS A O 1
ATOM 726 N N . GLY A 1 106 ? -30.463 -23.784 -12.147 1.00 145.90 94 GLY A N 1
ATOM 727 C CA . GLY A 1 106 ? -31.849 -24.183 -12.290 1.00 150.39 94 GLY A CA 1
ATOM 728 C C . GLY A 1 106 ? -31.964 -25.061 -13.528 1.00 157.52 94 GLY A C 1
ATOM 729 O O . GLY A 1 106 ? -30.956 -25.493 -14.091 1.00 140.74 94 GLY A O 1
ATOM 730 N N . GLU A 1 107 ? -33.191 -25.334 -13.956 1.00 175.13 95 GLU A N 1
ATOM 731 C CA . GLU A 1 107 ? -33.411 -26.159 -15.140 1.00 178.56 95 GLU A CA 1
ATOM 732 C C . GLU A 1 107 ? -32.818 -25.525 -16.403 1.00 173.83 95 GLU A C 1
ATOM 733 O O . GLU A 1 107 ? -32.248 -26.220 -17.244 1.00 166.14 95 GLU A O 1
ATOM 739 N N . GLU A 1 108 ? -32.955 -24.207 -16.530 1.00 170.79 96 GLU A N 1
ATOM 740 C CA . GLU A 1 108 ? -32.443 -23.476 -17.692 1.00 168.85 96 GLU A CA 1
ATOM 741 C C . GLU A 1 108 ? -30.917 -23.511 -17.795 1.00 155.28 96 GLU A C 1
ATOM 742 O O . GLU A 1 108 ? -30.218 -23.497 -16.782 1.00 160.28 96 GLU A O 1
ATOM 748 N N . ASN A 1 109 ? -30.407 -23.558 -19.025 1.00 143.76 97 ASN A N 1
ATOM 749 C CA . ASN A 1 109 ? -28.967 -23.605 -19.257 1.00 147.26 97 ASN A CA 1
ATOM 750 C C . ASN A 1 109 ? -28.293 -22.265 -18.882 1.00 148.24 97 ASN A C 1
ATOM 751 O O . ASN A 1 109 ? -27.951 -21.485 -19.780 1.00 157.02 97 ASN A O 1
ATOM 756 N N . PHE A 1 110 ? -28.073 -22.024 -17.595 1.00 142.43 98 PHE A N 1
ATOM 757 C CA . PHE A 1 110 ? -27.503 -20.765 -17.104 1.00 122.32 98 PHE A CA 1
ATOM 758 C C . PHE A 1 110 ? -26.793 -21.055 -15.781 1.00 116.98 98 PHE A C 1
ATOM 759 O O . PHE A 1 110 ? -27.220 -21.842 -14.970 1.00 110.38 98 PHE A O 1
ATOM 767 N N . LEU A 1 111 ? -25.668 -20.371 -15.574 1.00 118.39 99 LEU A N 1
ATOM 768 C CA . LEU A 1 111 ? -25.034 -20.372 -14.273 1.00 112.99 99 LEU A CA 1
ATOM 769 C C . LEU A 1 111 ? -25.415 -19.042 -13.567 1.00 116.10 99 LEU A C 1
ATOM 770 O O . LEU A 1 111 ? -25.191 -17.986 -14.149 1.00 109.51 99 LEU A O 1
ATOM 775 N N . GLU A 1 112 ? -26.090 -19.078 -12.411 1.00 116.25 100 GLU A N 1
ATOM 776 C CA . GLU A 1 112 ? -26.279 -17.838 -11.685 1.00 121.66 100 GLU A CA 1
ATOM 777 C C . GLU A 1 112 ? -25.038 -17.732 -10.795 1.00 116.67 100 GLU A C 1
ATOM 778 O O . GLU A 1 112 ? -24.782 -18.651 -9.987 1.00 114.68 100 GLU A O 1
ATOM 784 N N . ILE A 1 113 ? -24.291 -16.632 -10.927 1.00 105.89 101 ILE A N 1
ATOM 785 C CA . ILE A 1 113 ? -23.190 -16.300 -10.021 1.00 101.47 101 ILE A CA 1
ATOM 786 C C . ILE A 1 113 ? -23.655 -15.060 -9.236 1.00 107.89 101 ILE A C 1
ATOM 787 O O . ILE A 1 113 ? -24.036 -14.083 -9.825 1.00 106.05 101 ILE A O 1
ATOM 792 N N . SER A 1 114 ? -23.700 -15.134 -7.931 1.00 114.37 102 SER A N 1
ATOM 793 C CA . SER A 1 114 ? -23.923 -13.908 -7.116 1.00 116.23 102 SER A CA 1
ATOM 794 C C . SER A 1 114 ? -22.766 -13.637 -6.150 1.00 122.40 102 SER A C 1
ATOM 795 O O . SER A 1 114 ? -22.178 -14.508 -5.614 1.00 124.01 102 SER A O 1
ATOM 798 N N . LEU A 1 115 ? -22.378 -12.378 -6.081 1.00 122.25 103 LEU A N 1
ATOM 799 C CA . LEU A 1 115 ? -21.497 -11.815 -5.062 1.00 127.26 103 LEU A CA 1
ATOM 800 C C . LEU A 1 115 ? -22.322 -10.987 -4.066 1.00 139.48 103 LEU A C 1
ATOM 801 O O . LEU A 1 115 ? -23.109 -10.146 -4.494 1.00 141.66 103 LEU A O 1
ATOM 806 N N . GLN A 1 116 ? -22.152 -11.257 -2.758 1.00 149.28 104 GLN A N 1
ATOM 807 C CA . GLN A 1 116 ? -22.826 -10.402 -1.795 1.00 153.68 104 GLN A CA 1
ATOM 808 C C . GLN A 1 116 ? -21.891 -9.502 -0.937 1.00 153.00 104 GLN A C 1
ATOM 809 O O . GLN A 1 116 ? -20.909 -9.951 -0.334 1.00 145.80 104 GLN A O 1
ATOM 815 N N . GLY A 1 117 ? -22.190 -8.199 -0.940 1.00 150.78 105 GLY A N 1
ATOM 816 C CA . GLY A 1 117 ? -21.586 -7.289 0.007 1.00 148.04 105 GLY A CA 1
ATOM 817 C C . GLY A 1 117 ? -22.590 -6.196 0.368 1.00 152.96 105 GLY A C 1
ATOM 818 O O . GLY A 1 117 ? -23.629 -6.442 0.993 1.00 143.17 105 GLY A O 1
ATOM 819 N N . THR A 1 118 ? -22.181 -4.955 0.132 1.00 155.96 106 THR A N 1
ATOM 820 C CA . THR A 1 118 ? -23.021 -3.754 0.462 1.00 158.73 106 THR A CA 1
ATOM 821 C C . THR A 1 118 ? -24.394 -3.972 -0.231 1.00 162.34 106 THR A C 1
ATOM 822 O O . THR A 1 118 ? -25.444 -3.470 0.214 1.00 172.45 106 THR A O 1
ATOM 826 N N . ALA A 1 119 ? -24.343 -4.667 -1.362 1.00 148.97 107 ALA A N 1
ATOM 827 C CA . ALA A 1 119 ? -25.525 -4.971 -2.156 1.00 144.34 107 ALA A CA 1
ATOM 828 C C . ALA A 1 119 ? -25.334 -6.319 -2.835 1.00 137.41 107 ALA A C 1
ATOM 829 O O . ALA A 1 119 ? -24.206 -6.786 -2.988 1.00 149.28 107 ALA A O 1
ATOM 831 N N . THR A 1 120 ? -26.338 -7.071 -3.239 1.00 128.20 108 THR A N 1
ATOM 832 C CA . THR A 1 120 ? -26.049 -8.346 -3.927 1.00 127.95 108 THR A CA 1
ATOM 833 C C . THR A 1 120 ? -26.205 -8.231 -5.416 1.00 123.01 108 THR A C 1
ATOM 834 O O . THR A 1 120 ? -27.168 -7.756 -5.850 1.00 113.32 108 THR A O 1
ATOM 838 N N . ARG A 1 121 ? -25.214 -8.704 -6.164 1.00 122.93 109 ARG A N 1
ATOM 839 C CA . ARG A 1 121 ? -25.257 -8.660 -7.620 1.00 111.80 109 ARG A CA 1
ATOM 840 C C . ARG A 1 121 ? -25.247 -10.075 -8.189 1.00 111.36 109 ARG A C 1
ATOM 841 O O . ARG A 1 121 ? -24.411 -10.897 -7.814 1.00 114.13 109 ARG A O 1
ATOM 849 N N . THR A 1 122 ? -26.178 -10.355 -9.096 1.00 116.99 110 THR A N 1
ATOM 850 C CA . THR A 1 122 ? -26.276 -11.676 -9.706 1.00 117.73 110 THR A CA 1
ATOM 851 C C . THR A 1 122 ? -26.029 -11.627 -11.210 1.00 115.87 110 THR A C 1
ATOM 852 O O . THR A 1 122 ? -26.618 -10.813 -11.921 1.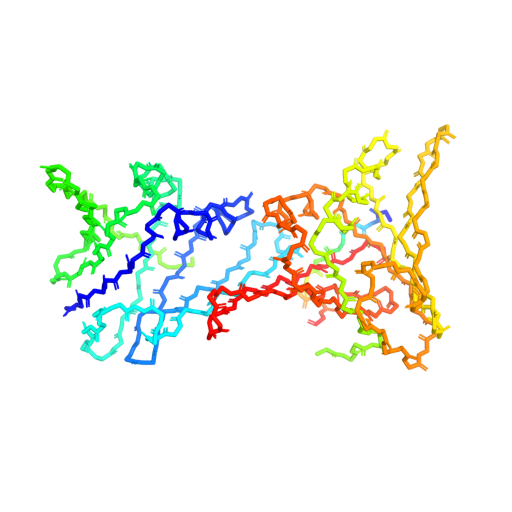00 129.14 110 THR A O 1
ATOM 856 N N . PHE A 1 123 ? -25.152 -12.505 -11.687 1.00 103.70 111 PHE A N 1
ATOM 857 C CA . PHE A 1 123 ? -24.823 -12.571 -13.105 1.00 103.43 111 PHE A CA 1
ATOM 858 C C . PHE A 1 123 ? -25.193 -13.928 -13.695 1.00 104.07 111 PHE A C 1
ATOM 859 O O . PHE A 1 123 ? -24.847 -14.972 -13.140 1.00 114.08 111 PHE A O 1
ATOM 867 N N . LYS A 1 124 ? -25.898 -13.906 -14.821 1.00 100.90 112 LYS A N 1
ATOM 868 C CA . LYS A 1 124 ? -26.309 -15.105 -15.474 1.00 107.73 112 LYS A CA 1
ATOM 869 C C . LYS A 1 124 ? -25.424 -15.366 -16.657 1.00 110.18 112 LYS A C 1
ATOM 870 O O . LYS A 1 124 ? -25.319 -14.576 -17.471 1.00 96.73 112 LYS A O 1
ATOM 876 N N . LEU A 1 125 ? -24.805 -16.525 -16.733 1.00 107.94 113 LEU A N 1
ATOM 877 C CA . LEU A 1 125 ? -23.925 -16.862 -17.844 1.00 98.50 113 LEU A CA 1
ATOM 878 C C . LEU A 1 125 ? -24.410 -18.174 -18.519 1.00 106.66 113 LEU A C 1
ATOM 879 O O . LEU A 1 125 ? -24.599 -19.210 -17.779 1.00 105.88 113 LEU A O 1
ATOM 884 N N . PRO A 1 126 ? -24.631 -18.165 -19.877 1.00 112.20 114 PRO A N 1
ATOM 885 C CA . PRO A 1 126 ? -25.149 -19.375 -20.508 1.00 113.68 114 PRO A CA 1
ATOM 886 C C . PRO A 1 126 ? -24.203 -20.533 -20.315 1.00 111.80 114 PRO A C 1
ATOM 887 O O . PRO A 1 126 ? -23.006 -20.311 -20.213 1.00 116.39 114 PRO A O 1
ATOM 891 N N . LEU A 1 127 ? -24.735 -21.757 -20.272 1.00 118.03 115 LEU A N 1
ATOM 892 C CA . LEU A 1 127 ? -23.856 -22.946 -20.392 1.00 117.59 115 LEU A CA 1
ATOM 893 C C . LEU A 1 127 ? -23.593 -23.195 -21.864 1.00 117.04 115 LEU A C 1
ATOM 894 O O . LEU A 1 127 ? -24.412 -22.831 -22.660 1.00 125.25 115 LEU A O 1
ATOM 899 N N . ILE A 1 128 ? -22.429 -23.753 -22.211 1.00 119.81 116 ILE A N 1
ATOM 900 C CA . ILE A 1 128 ? -22.065 -24.074 -23.575 1.00 122.72 116 ILE A CA 1
ATOM 901 C C . ILE A 1 128 ? -21.743 -25.567 -23.575 1.00 142.59 116 ILE A C 1
ATOM 902 O O . ILE A 1 128 ? -21.934 -26.221 -22.538 1.00 147.66 116 ILE A O 1
ATOM 907 N N . ASP A 1 129 ? -21.273 -26.110 -24.710 1.00 159.81 117 ASP A N 1
ATOM 908 C CA . ASP A 1 129 ? -21.014 -27.566 -24.832 1.00 168.99 117 ASP A CA 1
ATOM 909 C C . ASP A 1 129 ? -19.636 -27.986 -24.252 1.00 165.26 117 ASP A C 1
ATOM 910 O O . ASP A 1 129 ? -18.600 -27.369 -24.521 1.00 155.36 117 ASP A O 1
ATOM 915 N N . VAL A 1 130 ? -19.675 -29.043 -23.442 1.00 170.70 118 VAL A N 1
ATOM 916 C CA . VAL A 1 130 ? -18.496 -29.709 -22.887 1.00 186.02 118 VAL A CA 1
ATOM 917 C C . VAL A 1 130 ? -17.569 -30.343 -23.966 1.00 191.45 118 VAL A C 1
ATOM 918 O O . VAL A 1 130 ? -18.043 -31.004 -24.890 1.00 209.39 118 VAL A O 1
ATOM 922 N N . GLU A 1 131 ? -16.255 -30.140 -23.832 1.00 186.50 119 GLU A N 1
ATOM 923 C CA . GLU A 1 131 ? -15.225 -30.732 -24.723 1.00 180.44 119 GLU A CA 1
ATOM 924 C C . GLU A 1 131 ? -15.377 -30.315 -26.185 1.00 175.00 119 GLU A C 1
ATOM 925 O O . GLU A 1 131 ? -15.825 -31.138 -27.028 1.00 167.86 119 GLU A O 1
ATOM 931 N N . LEU A 1 140 ? 2.178 -42.257 -13.499 1.00 148.65 128 LEU A N 1
ATOM 932 C CA . LEU A 1 140 ? 3.479 -42.094 -14.164 1.00 148.99 128 LEU A CA 1
ATOM 933 C C . LEU A 1 140 ? 4.650 -42.501 -13.256 1.00 141.98 128 LEU A C 1
ATOM 934 O O . LEU A 1 140 ? 4.629 -42.231 -12.060 1.00 135.53 128 LEU A O 1
ATOM 939 N N . PRO A 1 141 ? 5.683 -43.168 -13.817 1.00 141.86 129 PRO A N 1
ATOM 940 C CA . PRO A 1 141 ? 6.839 -43.608 -12.981 1.00 146.03 129 PRO A CA 1
ATOM 941 C C . PRO A 1 141 ? 7.783 -42.442 -12.603 1.00 148.90 129 PRO A C 1
ATOM 942 O O . PRO A 1 141 ? 8.902 -42.305 -13.167 1.00 147.38 129 PRO A O 1
ATOM 946 N N . PHE A 1 142 ? 7.327 -41.611 -11.649 1.00 144.25 130 PHE A N 1
ATOM 947 C CA . PHE A 1 142 ? 8.075 -40.404 -11.258 1.00 139.18 130 PHE A CA 1
ATOM 948 C C . PHE A 1 142 ? 9.262 -40.804 -10.378 1.00 132.54 130 PHE A C 1
ATOM 949 O O . PHE A 1 142 ? 9.146 -41.110 -9.194 1.00 127.53 130 PHE A O 1
ATOM 957 N N . THR A 1 143 ? 10.445 -40.621 -10.973 1.00 124.19 131 THR A N 1
ATOM 958 C CA . THR A 1 143 ? 11.730 -40.678 -10.256 1.00 127.15 131 THR A CA 1
ATOM 959 C C . THR A 1 143 ? 11.854 -39.752 -9.040 1.00 118.49 131 THR A C 1
ATOM 960 O O . THR A 1 143 ? 12.063 -40.183 -7.902 1.00 130.59 131 THR A O 1
ATOM 964 N N . ALA A 1 144 ? 11.848 -38.441 -9.331 1.00 121.03 132 ALA A N 1
ATOM 965 C CA . ALA A 1 144 ? 12.095 -37.404 -8.308 1.00 119.87 132 ALA A CA 1
ATOM 966 C C . ALA A 1 144 ? 10.787 -36.805 -7.804 1.00 113.27 132 ALA A C 1
ATOM 967 O O . ALA A 1 144 ? 9.820 -36.666 -8.563 1.00 110.64 132 ALA A O 1
ATOM 969 N N . LYS A 1 145 ? 10.739 -36.474 -6.535 1.00 119.28 133 LYS A N 1
ATOM 970 C CA . LYS A 1 145 ? 9.660 -35.687 -5.926 1.00 121.56 133 LYS A CA 1
ATOM 971 C C . LYS A 1 145 ? 10.314 -34.630 -5.068 1.00 128.72 133 LYS A C 1
ATOM 972 O O . LYS A 1 145 ? 11.034 -34.961 -4.117 1.00 134.83 133 LYS A O 1
ATOM 978 N N . VAL A 1 146 ? 9.990 -33.339 -5.292 1.00 128.80 134 VAL A N 1
ATOM 979 C CA . VAL A 1 146 ? 10.459 -32.213 -4.555 1.00 122.73 134 VAL A CA 1
ATOM 980 C C . VAL A 1 146 ? 9.272 -31.426 -3.972 1.00 122.03 134 VAL A C 1
ATOM 981 O O . VAL A 1 146 ? 8.256 -31.285 -4.613 1.00 136.77 134 VAL A O 1
ATOM 985 N N . VAL A 1 147 ? 9.365 -31.055 -2.711 1.00 115.47 135 VAL A N 1
ATOM 986 C CA . VAL A 1 147 ? 8.488 -30.019 -2.091 1.00 117.70 135 VAL A CA 1
ATOM 987 C C . VAL A 1 147 ? 9.266 -28.705 -1.932 1.00 125.65 135 VAL A C 1
ATOM 988 O O . VAL A 1 147 ? 10.457 -28.717 -1.532 1.00 131.29 135 VAL A O 1
ATOM 992 N N . ILE A 1 148 ? 8.628 -27.597 -2.191 1.00 129.66 136 ILE A N 1
ATOM 993 C CA . ILE A 1 148 ? 9.344 -26.292 -2.379 1.00 130.56 136 ILE A CA 1
ATOM 994 C C . ILE A 1 148 ? 8.379 -25.164 -2.057 1.00 123.28 136 ILE A C 1
ATOM 995 O O . ILE A 1 148 ? 7.230 -25.289 -2.344 1.00 116.87 136 ILE A O 1
ATOM 1000 N N . LEU A 1 149 ? 8.837 -24.076 -1.408 1.00 138.77 137 LEU A N 1
ATOM 1001 C CA . LEU A 1 149 ? 7.968 -22.952 -1.154 1.00 143.47 137 LEU A CA 1
ATOM 1002 C C . LEU A 1 149 ? 7.595 -22.336 -2.508 1.00 136.78 137 LEU A C 1
ATOM 1003 O O . LEU A 1 149 ? 8.333 -22.389 -3.489 1.00 122.96 137 LEU A O 1
ATOM 1008 N N . GLY A 1 150 ? 6.405 -21.747 -2.503 1.00 134.01 138 GLY A N 1
ATOM 1009 C CA . GLY A 1 150 ? 5.825 -20.998 -3.636 1.00 128.46 138 GLY A CA 1
ATOM 1010 C C . GLY A 1 150 ? 6.689 -19.889 -4.134 1.00 122.60 138 GLY A C 1
ATOM 1011 O O . GLY A 1 150 ? 6.882 -19.789 -5.319 1.00 114.34 138 GLY A O 1
ATOM 1012 N N . ASP A 1 151 ? 7.288 -19.072 -3.269 1.00 128.48 139 ASP A N 1
ATOM 1013 C CA . ASP A 1 151 ? 8.177 -18.008 -3.775 1.00 137.74 139 ASP A CA 1
ATOM 1014 C C . ASP A 1 151 ? 9.382 -18.614 -4.576 1.00 127.81 139 ASP A C 1
ATOM 1015 O O . ASP A 1 151 ? 9.643 -18.200 -5.714 1.00 116.21 139 ASP A O 1
ATOM 1020 N N . VAL A 1 152 ? 10.111 -19.600 -4.061 1.00 127.73 140 VAL A N 1
ATOM 1021 C CA . VAL A 1 152 ? 11.348 -20.039 -4.733 1.00 131.70 140 VAL A CA 1
ATOM 1022 C C . VAL A 1 152 ? 11.113 -20.285 -6.258 1.00 124.79 140 VAL A C 1
ATOM 1023 O O . VAL A 1 152 ? 11.831 -19.807 -7.091 1.00 121.97 140 VAL A O 1
ATOM 1027 N N . ILE A 1 153 ? 10.128 -21.137 -6.565 1.00 123.98 141 ILE A N 1
ATOM 1028 C CA . ILE A 1 153 ? 9.821 -21.558 -7.944 1.00 119.19 141 ILE A CA 1
ATOM 1029 C C . ILE A 1 153 ? 9.238 -20.366 -8.747 1.00 116.61 141 ILE A C 1
ATOM 1030 O O . ILE A 1 153 ? 9.543 -20.250 -9.909 1.00 112.00 141 ILE A O 1
ATOM 1035 N N . LYS A 1 154 ? 8.456 -19.497 -8.121 1.00 122.31 142 LYS A N 1
ATOM 1036 C CA . LYS A 1 154 ? 7.934 -18.362 -8.860 1.00 115.94 142 LYS A CA 1
ATOM 1037 C C . LYS A 1 154 ? 9.122 -17.521 -9.317 1.00 113.19 142 LYS A C 1
ATOM 1038 O O . LYS A 1 154 ? 9.167 -17.053 -10.454 1.00 105.19 142 LYS A O 1
ATOM 1044 N N . GLU A 1 155 ? 10.084 -17.337 -8.416 1.00 116.93 143 GLU A N 1
ATOM 1045 C CA . GLU A 1 155 ? 11.294 -16.570 -8.707 1.00 118.34 143 GLU A CA 1
ATOM 1046 C C . GLU A 1 155 ? 12.206 -17.200 -9.766 1.00 118.01 143 GLU A C 1
ATOM 1047 O O . GLU A 1 155 ? 12.731 -16.503 -10.634 1.00 122.72 143 GLU A O 1
ATOM 1053 N N . ALA A 1 156 ? 12.389 -18.516 -9.689 1.00 110.84 144 ALA A N 1
ATOM 1054 C CA . ALA A 1 156 ? 13.254 -19.230 -10.629 1.00 103.32 144 ALA A CA 1
ATOM 1055 C C . ALA A 1 156 ? 12.734 -19.147 -12.059 1.00 101.21 144 ALA A C 1
ATOM 1056 O O . ALA A 1 156 ? 13.499 -18.959 -13.005 1.00 98.21 144 ALA A O 1
ATOM 1058 N N . VAL A 1 157 ? 11.423 -19.290 -12.199 1.00 100.83 145 VAL A N 1
ATOM 1059 C CA . VAL A 1 157 ? 10.755 -19.221 -13.492 1.00 91.87 145 VAL A CA 1
ATOM 1060 C C . VAL A 1 157 ? 10.932 -17.855 -14.069 1.00 97.03 145 VAL A C 1
ATOM 1061 O O . VAL A 1 157 ? 11.267 -17.707 -15.261 1.00 103.88 145 VAL A O 1
ATOM 1065 N N . LYS A 1 158 ? 10.711 -16.817 -13.232 1.00 104.30 146 LYS A N 1
ATOM 1066 C CA . LYS A 1 158 ? 10.869 -15.427 -13.671 1.00 108.81 146 LYS A CA 1
ATOM 1067 C C . LYS A 1 158 ? 12.340 -15.132 -13.943 1.00 106.59 146 LYS A C 1
ATOM 1068 O O . LYS A 1 158 ? 12.628 -14.405 -14.875 1.00 105.48 146 LYS A O 1
ATOM 1074 N N . ASP A 1 159 ? 13.283 -15.647 -13.129 1.00 113.13 147 ASP A N 1
ATOM 1075 C CA . ASP A 1 159 ? 14.701 -15.485 -13.408 1.00 108.58 147 ASP A CA 1
ATOM 1076 C C . ASP A 1 159 ? 15.115 -16.075 -14.768 1.00 104.82 147 ASP A C 1
ATOM 1077 O O . ASP A 1 159 ? 15.791 -15.427 -15.517 1.00 109.67 147 ASP A O 1
ATOM 1082 N N . ALA A 1 160 ? 14.645 -17.285 -15.056 1.00 97.51 148 ALA A N 1
ATOM 1083 C CA . ALA A 1 160 ? 14.942 -18.110 -16.230 1.00 99.00 148 ALA A CA 1
ATOM 1084 C C . ALA A 1 160 ? 14.378 -17.482 -17.510 1.00 101.47 148 ALA A C 1
ATOM 1085 O O . ALA A 1 160 ? 14.968 -17.586 -18.582 1.00 104.93 148 ALA A O 1
ATOM 1087 N N . SER A 1 161 ? 13.243 -16.797 -17.385 1.00 107.65 149 SER A N 1
ATOM 1088 C CA . SER A 1 161 ? 12.572 -16.194 -18.542 1.00 105.73 149 SER A CA 1
ATOM 1089 C C . SER A 1 161 ? 13.475 -15.106 -19.068 1.00 104.65 149 SER A C 1
ATOM 1090 O O . SER A 1 161 ? 13.311 -14.746 -20.219 1.00 125.08 149 SER A O 1
ATOM 1093 N N . LEU A 1 162 ? 14.324 -14.478 -18.210 1.00 98.18 150 LEU A N 1
ATOM 1094 C CA . LEU A 1 162 ? 15.227 -13.428 -18.682 1.00 102.91 150 LEU A CA 1
ATOM 1095 C C . LEU A 1 162 ? 16.304 -13.915 -19.676 1.00 110.86 150 LEU A C 1
ATOM 1096 O O . LEU A 1 162 ? 16.850 -13.089 -20.306 1.00 114.52 150 LEU A O 1
ATOM 1101 N N . VAL A 1 163 ? 16.628 -15.191 -19.689 1.00 114.01 151 VAL A N 1
ATOM 1102 C CA . VAL A 1 163 ? 17.707 -15.743 -20.474 1.00 108.70 151 VAL A CA 1
ATOM 1103 C C . VAL A 1 163 ? 17.279 -16.778 -21.500 1.00 109.39 151 VAL A C 1
ATOM 1104 O O . VAL A 1 163 ? 18.025 -17.004 -22.482 1.00 113.74 151 VAL A O 1
ATOM 1108 N N . SER A 1 164 ? 16.120 -17.440 -21.326 1.00 105.41 152 SER A N 1
ATOM 1109 C CA . SER A 1 164 ? 15.746 -18.504 -22.275 1.00 98.01 152 SER A CA 1
ATOM 1110 C C . SER A 1 164 ? 14.266 -18.761 -22.340 1.00 103.63 152 SER A C 1
ATOM 1111 O O . SER A 1 164 ? 13.584 -18.339 -21.424 1.00 108.73 152 SER A O 1
ATOM 1114 N N . ASP A 1 165 ? 13.783 -19.546 -23.299 1.00 107.24 153 ASP A N 1
ATOM 1115 C CA . ASP A 1 165 ? 12.333 -19.876 -23.389 1.00 108.28 153 ASP A CA 1
ATOM 1116 C C . ASP A 1 165 ? 12.113 -21.209 -22.621 1.00 100.60 153 ASP A C 1
ATOM 1117 O O . ASP A 1 165 ? 10.958 -21.671 -22.556 1.00 90.91 153 ASP A O 1
ATOM 1122 N N . SER A 1 166 ? 13.152 -21.827 -22.085 1.00 108.91 154 SER A N 1
ATOM 1123 C CA . SER A 1 166 ? 12.976 -23.093 -21.351 1.00 111.87 154 SER A CA 1
ATOM 1124 C C . SER A 1 166 ? 13.872 -23.160 -20.140 1.00 108.92 154 SER A C 1
ATOM 1125 O O . SER A 1 166 ? 14.936 -22.534 -20.099 1.00 110.47 154 SER A O 1
ATOM 1128 N N . MET A 1 167 ? 13.475 -24.002 -19.194 1.00 107.75 155 MET A N 1
ATOM 1129 C CA . MET A 1 167 ? 14.093 -24.227 -17.900 1.00 107.25 155 MET A CA 1
ATOM 1130 C C . MET A 1 167 ? 14.298 -25.757 -17.718 1.00 115.43 155 MET A C 1
ATOM 1131 O O . MET A 1 167 ? 13.394 -26.542 -17.977 1.00 112.27 155 MET A O 1
ATOM 1136 N N . LYS A 1 168 ? 15.462 -26.106 -17.199 1.00 117.50 156 LYS A N 1
ATOM 1137 C CA . LYS A 1 168 ? 15.852 -27.483 -16.840 1.00 118.90 156 LYS A CA 1
ATOM 1138 C C . LYS A 1 168 ? 15.621 -27.668 -15.340 1.00 118.12 156 LYS A C 1
ATOM 1139 O O . LYS A 1 168 ? 15.915 -26.768 -14.520 1.00 112.66 156 LYS A O 1
ATOM 1145 N N . PHE A 1 169 ? 15.162 -28.838 -14.973 1.00 134.07 157 PHE A N 1
ATOM 1146 C CA . PHE A 1 169 ? 15.009 -29.291 -13.574 1.00 130.97 157 PHE A CA 1
ATOM 1147 C C . PHE A 1 169 ? 15.943 -30.497 -13.409 1.00 135.68 157 PHE A C 1
ATOM 1148 O O . PHE A 1 169 ? 15.956 -31.395 -14.242 1.00 132.02 157 PHE A O 1
ATOM 1156 N N . ILE A 1 170 ? 16.809 -30.434 -12.419 1.00 131.29 158 ILE A N 1
ATOM 1157 C CA . ILE A 1 170 ? 17.773 -31.520 -12.169 1.00 131.02 158 ILE A CA 1
ATOM 1158 C C . ILE A 1 170 ? 17.736 -31.909 -10.674 1.00 132.34 158 ILE A C 1
ATOM 1159 O O . ILE A 1 170 ? 17.846 -31.050 -9.816 1.00 133.22 158 ILE A O 1
ATOM 1164 N N . ALA A 1 171 ? 17.523 -33.201 -10.412 1.00 129.42 159 ALA A N 1
ATOM 1165 C CA . ALA A 1 171 ? 17.474 -33.657 -9.048 1.00 139.55 159 ALA A CA 1
ATOM 1166 C C . ALA A 1 171 ? 18.457 -34.814 -8.843 1.00 146.48 159 ALA A C 1
ATOM 1167 O O . ALA A 1 171 ? 18.283 -35.884 -9.411 1.00 130.53 159 ALA A O 1
ATOM 1169 N N . LYS A 1 172 ? 19.503 -34.582 -8.045 1.00 149.40 160 LYS A N 1
ATOM 1170 C CA . LYS A 1 172 ? 20.364 -35.611 -7.494 1.00 147.78 160 LYS A CA 1
ATOM 1171 C C . LYS A 1 172 ? 19.946 -35.723 -6.012 1.00 157.75 160 LYS A C 1
ATOM 1172 O O . LYS A 1 172 ? 19.082 -34.983 -5.557 1.00 165.38 160 LYS A O 1
ATOM 1178 N N . GLU A 1 173 ? 20.560 -36.659 -5.284 1.00 164.45 161 GLU A N 1
ATOM 1179 C CA . GLU A 1 173 ? 20.155 -37.051 -3.963 1.00 168.94 161 GLU A CA 1
ATOM 1180 C C . GLU A 1 173 ? 20.622 -35.870 -3.104 1.00 167.82 161 GLU A C 1
ATOM 1181 O O . GLU A 1 173 ? 21.750 -35.375 -3.249 1.00 162.78 161 GLU A O 1
ATOM 1187 N N . ASN A 1 174 ? 19.703 -35.374 -2.285 1.00 169.62 162 ASN A N 1
ATOM 1188 C CA . ASN A 1 174 ? 19.938 -34.278 -1.297 1.00 174.13 162 ASN A CA 1
ATOM 1189 C C . ASN A 1 174 ? 20.142 -32.880 -1.911 1.00 176.59 162 ASN A C 1
ATOM 1190 O O . ASN A 1 174 ? 20.426 -31.958 -1.158 1.00 167.98 162 ASN A O 1
ATOM 1195 N N . GLU A 1 175 ? 19.971 -32.691 -3.241 1.00 188.94 163 GLU A N 1
ATOM 1196 C CA . GLU A 1 175 ? 20.218 -31.352 -3.868 1.00 177.40 163 GLU A CA 1
ATOM 1197 C C . GLU A 1 175 ? 19.288 -31.178 -5.110 1.00 160.50 163 GLU A C 1
ATOM 1198 O O . GLU A 1 175 ? 19.048 -32.122 -5.853 1.00 149.05 163 GLU A O 1
ATOM 1204 N N . PHE A 1 176 ? 18.747 -30.008 -5.276 1.00 149.65 164 PHE A N 1
ATOM 1205 C CA . PHE A 1 176 ? 17.741 -29.743 -6.308 1.00 142.88 164 PHE A CA 1
ATOM 1206 C C . PHE A 1 176 ? 18.109 -28.482 -7.107 1.00 131.23 164 PHE A C 1
ATOM 1207 O O . PHE A 1 176 ? 18.268 -27.374 -6.503 1.00 118.30 164 PHE A O 1
ATOM 1215 N N . THR A 1 177 ? 18.230 -28.626 -8.418 1.00 122.52 165 THR A N 1
ATOM 1216 C CA . THR A 1 177 ? 18.606 -27.459 -9.263 1.00 123.04 165 THR A CA 1
ATOM 1217 C C . THR A 1 177 ? 17.628 -27.198 -10.402 1.00 124.10 165 THR A C 1
ATOM 1218 O O . THR A 1 177 ? 17.202 -28.112 -11.078 1.00 133.60 165 THR A O 1
ATOM 1222 N N . MET A 1 178 ? 17.283 -25.932 -10.579 1.00 123.37 166 MET A N 1
ATOM 1223 C CA . MET A 1 178 ? 16.675 -25.378 -11.783 1.00 115.60 166 MET A CA 1
ATOM 1224 C C . MET A 1 178 ? 17.711 -24.444 -12.358 1.00 116.78 166 MET A C 1
ATOM 1225 O O . MET A 1 178 ? 18.239 -23.542 -11.732 1.00 118.79 166 MET A O 1
ATOM 1230 N N . ARG A 1 179 ? 17.847 -24.651 -13.681 1.00 110.69 167 ARG A N 1
ATOM 1231 C CA . ARG A 1 179 ? 18.772 -23.882 -14.476 1.00 106.14 167 ARG A CA 1
ATOM 1232 C C . ARG A 1 179 ? 18.240 -23.590 -15.882 1.00 100.23 167 ARG A C 1
ATOM 1233 O O . ARG A 1 179 ? 17.397 -24.296 -16.371 1.00 109.09 167 ARG A O 1
ATOM 1241 N N . ALA A 1 180 ? 18.668 -22.486 -16.472 1.00 95.14 168 ALA A N 1
ATOM 1242 C CA . ALA A 1 180 ? 18.365 -22.163 -17.889 1.00 99.99 168 ALA A CA 1
ATOM 1243 C C . ALA A 1 180 ? 19.529 -21.372 -18.442 1.00 106.76 168 ALA A C 1
ATOM 1244 O O . ALA A 1 180 ? 20.263 -20.659 -17.700 1.00 99.07 168 ALA A O 1
ATOM 1246 N N . GLU A 1 181 ? 19.672 -21.417 -19.778 1.00 11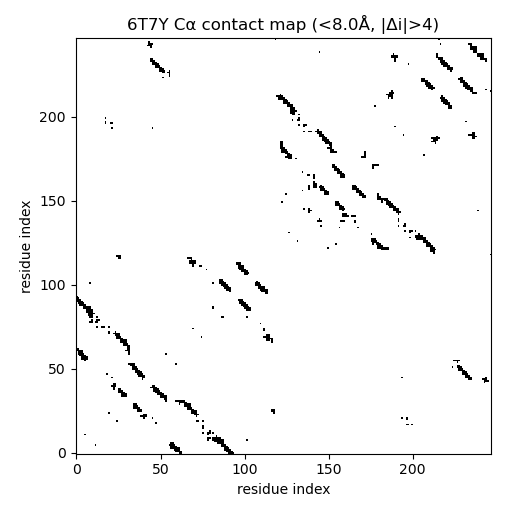0.63 169 GLU A N 1
ATOM 1247 C CA . GLU A 1 181 ? 20.844 -20.919 -20.524 1.00 115.64 169 GLU A CA 1
ATOM 1248 C C . GLU A 1 181 ? 20.286 -20.345 -21.772 1.00 115.84 169 GLU A C 1
ATOM 1249 O O . GLU A 1 181 ? 19.400 -20.921 -22.434 1.00 111.66 169 GLU A O 1
ATOM 1255 N N . GLY A 1 182 ? 20.857 -19.251 -22.223 1.00 121.42 170 GLY A N 1
ATOM 1256 C CA . GLY A 1 182 ? 20.470 -18.654 -23.515 1.00 121.51 170 GLY A CA 1
ATOM 1257 C C . GLY A 1 182 ? 21.679 -18.623 -24.420 1.00 123.03 170 GLY A C 1
ATOM 1258 O O . GLY A 1 182 ? 22.618 -19.375 -24.186 1.00 136.75 170 GLY A O 1
ATOM 1259 N N . GLU A 1 183 ? 21.672 -17.744 -25.420 1.00 133.81 171 GLU A N 1
ATOM 1260 C CA . GLU A 1 183 ? 22.884 -17.507 -26.216 1.00 139.84 171 GLU A CA 1
ATOM 1261 C C . GLU A 1 183 ? 23.908 -16.994 -25.211 1.00 136.47 171 GLU A C 1
ATOM 1262 O O . GLU A 1 183 ? 24.721 -17.786 -24.733 1.00 150.58 171 GLU A O 1
ATOM 1268 N N . THR A 1 184 ? 23.833 -15.715 -24.823 1.00 141.23 172 THR A N 1
ATOM 1269 C CA . THR A 1 184 ? 24.893 -15.088 -23.960 1.00 149.91 172 THR A CA 1
ATOM 1270 C C . THR A 1 184 ? 24.787 -15.526 -22.468 1.00 148.73 172 THR A C 1
ATOM 1271 O O . THR A 1 184 ? 25.735 -16.134 -21.861 1.00 155.84 172 THR A O 1
ATOM 1275 N N . GLN A 1 185 ? 23.624 -15.249 -21.876 1.00 135.55 173 GLN A N 1
ATOM 1276 C CA . GLN A 1 185 ? 23.496 -15.360 -20.392 1.00 130.21 173 GLN A CA 1
ATOM 1277 C C . GLN A 1 185 ? 22.931 -16.699 -19.919 1.00 119.16 173 GLN A C 1
ATOM 1278 O O . GLN A 1 185 ? 22.398 -17.487 -20.688 1.00 114.72 173 GLN A O 1
ATOM 1284 N N . GLU A 1 186 ? 23.172 -16.997 -18.635 1.00 121.24 174 GLU A N 1
ATOM 1285 C CA . GLU A 1 186 ? 22.824 -18.288 -17.979 1.00 123.25 174 GLU A CA 1
ATOM 1286 C C . GLU A 1 186 ? 22.237 -18.014 -16.562 1.00 117.12 174 GLU A C 1
ATOM 1287 O O . GLU A 1 186 ? 22.548 -17.003 -15.930 1.00 108.81 174 GLU A O 1
ATOM 1293 N N . VAL A 1 187 ? 21.336 -18.889 -16.088 1.00 113.38 175 VAL A N 1
ATOM 1294 C CA . VAL A 1 187 ? 20.809 -18.768 -14.697 1.00 107.05 175 VAL A CA 1
ATOM 1295 C C . VAL A 1 187 ? 20.832 -20.178 -14.100 1.00 110.10 175 VAL A C 1
ATOM 1296 O O . VAL A 1 187 ? 20.674 -21.123 -14.853 1.00 114.02 175 VAL A O 1
ATOM 1300 N N . GLU A 1 188 ? 21.022 -20.258 -12.775 1.00 113.75 176 GLU A N 1
ATOM 1301 C CA . GLU A 1 188 ? 21.026 -21.483 -11.984 1.00 109.80 176 GLU A CA 1
ATOM 1302 C C . GLU A 1 188 ? 20.637 -21.118 -10.550 1.00 113.24 176 GLU A C 1
ATOM 1303 O O . GLU A 1 188 ? 21.239 -20.159 -9.935 1.00 112.90 176 GLU A O 1
ATOM 1309 N N . VAL A 1 189 ? 19.701 -21.896 -9.979 1.00 128.49 177 VAL A N 1
ATOM 1310 C CA . VAL A 1 189 ? 19.237 -21.772 -8.590 1.00 125.98 177 VAL A CA 1
ATOM 1311 C C . VAL A 1 189 ? 19.417 -23.173 -7.926 1.00 129.11 177 VAL A C 1
ATOM 1312 O O . VAL A 1 189 ? 18.748 -24.134 -8.306 1.00 136.30 177 VAL A O 1
ATOM 1316 N N . LYS A 1 190 ? 20.422 -23.298 -7.074 1.00 145.23 178 LYS A N 1
ATOM 1317 C CA . LYS A 1 190 ? 20.635 -24.536 -6.276 1.00 144.74 178 LYS A CA 1
ATOM 1318 C C . LYS A 1 190 ? 19.741 -24.477 -5.027 1.00 150.12 178 LYS A C 1
ATOM 1319 O O . LYS A 1 190 ? 19.515 -23.425 -4.451 1.00 143.05 178 LYS A O 1
ATOM 1325 N N . LEU A 1 191 ? 19.222 -25.665 -4.614 1.00 159.43 179 LEU A N 1
ATOM 1326 C CA . LEU A 1 191 ? 18.725 -25.922 -3.228 1.00 159.14 179 LEU A CA 1
ATOM 1327 C C . LEU A 1 191 ? 19.175 -27.333 -2.732 1.00 161.28 179 LEU A C 1
ATOM 1328 O O . LEU A 1 191 ? 19.080 -28.301 -3.493 1.00 148.00 179 LEU A O 1
ATOM 1333 N N . THR A 1 192 ? 19.708 -27.381 -1.486 1.00 163.66 180 THR A N 1
ATOM 1334 C CA . THR A 1 192 ? 19.918 -28.593 -0.719 1.00 170.28 180 THR A CA 1
ATOM 1335 C C . THR A 1 192 ? 18.931 -28.471 0.447 1.00 162.09 180 THR A C 1
ATOM 1336 O O . THR A 1 192 ? 18.335 -27.394 0.660 1.00 153.23 180 THR A O 1
ATOM 1340 N N . LEU A 1 193 ? 18.786 -29.532 1.235 1.00 148.81 181 LEU A N 1
ATOM 1341 C CA . LEU A 1 193 ? 17.869 -29.469 2.370 1.00 152.38 181 LEU A CA 1
ATOM 1342 C C . LEU A 1 193 ? 18.171 -28.338 3.365 1.00 156.85 181 LEU A C 1
ATOM 1343 O O . LEU A 1 193 ? 17.299 -27.966 4.153 1.00 162.88 181 LEU A O 1
ATOM 1348 N N . GLU A 1 194 ? 19.398 -27.813 3.328 1.00 164.74 182 GLU A N 1
ATOM 1349 C CA . GLU A 1 194 ? 19.788 -26.614 4.096 1.00 169.68 182 GLU A CA 1
ATOM 1350 C C . GLU A 1 194 ? 19.066 -25.343 3.636 1.00 162.24 182 GLU A C 1
ATOM 1351 O O . GLU A 1 194 ? 18.789 -24.434 4.440 1.00 136.36 182 GLU A O 1
ATOM 1357 N N . ASP A 1 195 ? 18.795 -25.269 2.336 1.00 163.99 183 ASP A N 1
ATOM 1358 C CA . ASP A 1 195 ? 18.245 -24.053 1.753 1.00 174.03 183 ASP A CA 1
ATOM 1359 C C . ASP A 1 195 ? 16.831 -23.815 2.289 1.00 161.45 183 ASP A C 1
ATOM 1360 O O . ASP A 1 195 ? 16.043 -24.753 2.454 1.00 156.70 183 ASP A O 1
ATOM 1365 N N . GLU A 1 196 ? 16.533 -22.555 2.576 1.00 154.53 184 GLU A N 1
ATOM 1366 C CA . GLU A 1 196 ? 15.445 -22.217 3.491 1.00 155.47 184 GLU A CA 1
ATOM 1367 C C . GLU A 1 196 ? 14.045 -22.561 2.947 1.00 152.46 184 GLU A C 1
ATOM 1368 O O . GLU A 1 196 ? 13.167 -22.914 3.738 1.00 150.07 184 GLU A O 1
ATOM 1374 N N . GLY A 1 197 ? 13.853 -22.501 1.617 1.00 153.02 185 GLY A N 1
ATOM 1375 C CA . GLY A 1 197 ? 12.576 -22.762 0.995 1.00 145.46 185 GLY A CA 1
ATOM 1376 C C . GLY A 1 197 ? 12.386 -24.120 0.344 1.00 139.12 185 GLY A C 1
ATOM 1377 O O . GLY A 1 197 ? 11.350 -24.279 -0.263 1.00 129.85 185 GLY A O 1
ATOM 1378 N N . LEU A 1 198 ? 13.376 -25.024 0.352 1.00 131.38 186 LEU A N 1
ATOM 1379 C CA . LEU A 1 198 ? 13.139 -26.489 0.122 1.00 131.61 186 LEU A CA 1
ATOM 1380 C C . LEU A 1 198 ? 12.696 -27.271 1.402 1.00 136.28 186 LEU A C 1
ATOM 1381 O O . LEU A 1 198 ? 13.585 -27.649 2.225 1.00 138.32 186 LEU A O 1
ATOM 1386 N N . LEU A 1 199 ? 11.372 -27.463 1.582 1.00 134.62 187 LEU A N 1
ATOM 1387 C CA . LEU A 1 199 ? 10.844 -28.358 2.621 1.00 128.82 187 LEU A CA 1
ATOM 1388 C C . LEU A 1 199 ? 11.313 -29.835 2.488 1.00 137.53 187 LEU A C 1
ATOM 1389 O O . LEU A 1 199 ? 11.921 -30.401 3.455 1.00 151.35 187 LEU A O 1
ATOM 1394 N N . ASP A 1 200 ? 11.136 -30.439 1.315 1.00 137.62 188 ASP A N 1
ATOM 1395 C CA . ASP A 1 200 ? 11.407 -31.871 1.144 1.00 136.04 188 ASP A CA 1
ATOM 1396 C C . ASP A 1 200 ? 11.943 -32.270 -0.238 1.00 128.33 188 ASP A C 1
ATOM 1397 O O . ASP A 1 200 ? 11.514 -31.721 -1.256 1.00 140.18 188 ASP A O 1
ATOM 1402 N N . ILE A 1 201 ? 12.837 -33.229 -0.279 1.00 125.89 189 ILE A N 1
ATOM 1403 C CA . ILE A 1 201 ? 13.238 -33.899 -1.548 1.00 135.25 189 ILE A CA 1
ATOM 1404 C C . ILE A 1 201 ? 13.418 -35.438 -1.410 1.00 141.13 189 ILE A C 1
ATOM 1405 O O . ILE A 1 201 ? 13.929 -35.929 -0.401 1.00 144.62 189 ILE A O 1
ATOM 1410 N N . GLU A 1 202 ? 12.923 -36.160 -2.427 1.00 143.88 190 GLU A N 1
ATOM 1411 C CA . GLU A 1 202 ? 12.889 -37.621 -2.436 1.00 145.67 190 GLU A CA 1
ATOM 1412 C C . GLU A 1 202 ? 13.282 -38.220 -3.809 1.00 136.40 190 GLU A C 1
ATOM 1413 O O . GLU A 1 202 ? 12.437 -38.753 -4.545 1.00 127.74 190 GLU A O 1
ATOM 1419 N N . VAL A 1 203 ? 14.561 -38.283 -4.180 1.00 143.43 191 VAL A N 1
ATOM 1420 C CA . VAL A 1 203 ? 14.870 -38.837 -5.528 1.00 145.44 191 VAL A CA 1
ATOM 1421 C C . VAL A 1 203 ? 15.523 -40.239 -5.672 1.00 146.25 191 VAL A C 1
ATOM 1422 O O . VAL A 1 203 ? 16.592 -40.486 -5.114 1.00 148.40 191 VAL A O 1
ATOM 1426 N N . GLN A 1 204 ? 14.845 -41.152 -6.358 1.00 142.77 192 GLN A N 1
ATOM 1427 C CA . GLN A 1 204 ? 15.349 -42.514 -6.530 1.00 138.96 192 GLN A CA 1
ATOM 1428 C C . GLN A 1 204 ? 16.657 -42.593 -7.316 1.00 151.21 192 GLN A C 1
ATOM 1429 O O . GLN A 1 204 ? 17.554 -43.365 -6.978 1.00 178.09 192 GLN A O 1
ATOM 1435 N N . GLU A 1 205 ? 16.750 -41.786 -8.365 1.00 143.93 193 GLU A N 1
ATOM 1436 C CA . GLU A 1 205 ? 17.917 -41.757 -9.238 1.00 154.50 193 GLU A CA 1
ATOM 1437 C C . GLU A 1 205 ? 18.083 -40.353 -9.799 1.00 158.11 193 GLU A C 1
ATOM 1438 O O . GLU A 1 205 ? 17.210 -39.505 -9.609 1.00 162.20 193 GLU A O 1
ATOM 1444 N N . GLU A 1 206 ? 19.206 -40.095 -10.469 1.00 162.23 194 GLU A N 1
ATOM 1445 C CA . GLU A 1 206 ? 19.435 -38.777 -11.051 1.00 167.01 194 GLU A CA 1
ATOM 1446 C C . GLU A 1 206 ? 18.300 -38.518 -12.032 1.00 163.33 194 GLU A C 1
ATOM 1447 O O . GLU A 1 206 ? 17.964 -39.370 -12.858 1.00 161.23 194 GLU A O 1
ATOM 1453 N N . THR A 1 207 ? 17.732 -37.321 -11.960 1.00 152.25 195 THR A N 1
ATOM 1454 C CA . THR A 1 207 ? 16.562 -36.987 -12.788 1.00 144.73 195 THR A CA 1
ATOM 1455 C C . THR A 1 207 ? 16.772 -35.607 -13.448 1.00 136.26 195 THR A C 1
ATOM 1456 O O . THR A 1 207 ? 16.999 -34.603 -12.744 1.00 112.48 195 THR A O 1
ATOM 1460 N N . LYS A 1 208 ? 16.624 -35.567 -14.775 1.00 132.46 196 LYS A N 1
ATOM 1461 C CA . LYS A 1 208 ? 16.840 -34.344 -15.547 1.00 136.28 196 LYS A CA 1
ATOM 1462 C C . LYS A 1 208 ? 15.766 -34.177 -16.627 1.00 136.27 196 LYS A C 1
ATOM 1463 O O . LYS A 1 208 ? 15.612 -35.040 -17.466 1.00 130.95 196 LYS A O 1
ATOM 1469 N N . SER A 1 209 ? 15.070 -33.035 -16.638 1.00 133.78 197 SER A N 1
ATOM 1470 C CA . SER A 1 209 ? 14.048 -32.761 -17.616 1.00 123.73 197 SER A CA 1
ATOM 1471 C C . SER A 1 209 ? 13.946 -31.239 -17.891 1.00 113.46 197 SER A C 1
ATOM 1472 O O . SER A 1 209 ? 14.419 -30.434 -17.091 1.00 107.99 197 SER A O 1
ATOM 1475 N N . ALA A 1 210 ? 13.459 -30.857 -19.052 1.00 119.97 198 ALA A N 1
ATOM 1476 C CA . ALA A 1 210 ? 13.326 -29.436 -19.406 1.00 119.53 198 ALA A CA 1
ATOM 1477 C C . ALA A 1 210 ? 11.921 -29.102 -19.865 1.00 123.37 198 ALA A C 1
ATOM 1478 O O . ALA A 1 210 ? 11.290 -29.901 -20.529 1.00 123.89 198 ALA A O 1
ATOM 1480 N N . TYR A 1 211 ? 11.429 -27.928 -19.460 1.00 119.76 199 TYR A N 1
ATOM 1481 C CA . TYR A 1 211 ? 9.996 -27.519 -19.654 1.00 110.56 199 TYR A CA 1
ATOM 1482 C C . TYR A 1 211 ? 9.929 -26.086 -20.190 1.00 109.31 199 TYR A C 1
ATOM 1483 O O . TYR A 1 211 ? 10.853 -25.263 -19.959 1.00 126.50 199 TYR A O 1
ATOM 1492 N N . GLY A 1 212 ? 8.902 -25.766 -20.969 1.00 102.21 200 GLY A N 1
ATOM 1493 C CA . GLY A 1 212 ? 8.816 -24.413 -21.541 1.00 97.60 200 GLY A CA 1
ATOM 1494 C C . GLY A 1 212 ? 8.421 -23.418 -20.450 1.00 98.78 200 GLY A C 1
ATOM 1495 O O . GLY A 1 212 ? 7.522 -23.621 -19.641 1.00 93.29 200 GLY A O 1
ATOM 1496 N N . ILE A 1 213 ? 9.025 -22.237 -20.485 1.00 103.82 201 ILE A N 1
ATOM 1497 C CA . ILE A 1 213 ? 8.814 -21.179 -19.495 1.00 98.42 201 ILE A CA 1
ATOM 1498 C C . ILE A 1 213 ? 7.435 -20.537 -19.617 1.00 95.18 201 ILE A C 1
ATOM 1499 O O . ILE A 1 213 ? 6.852 -20.157 -18.575 1.00 102.94 201 ILE A O 1
ATOM 1504 N N . SER A 1 214 ? 6.917 -20.321 -20.827 1.00 102.04 202 SER A N 1
ATOM 1505 C CA . SER A 1 214 ? 5.557 -19.739 -21.017 1.00 109.83 202 SER A CA 1
ATOM 1506 C C . SER A 1 214 ? 4.524 -20.481 -20.162 1.00 105.77 202 SER A C 1
ATOM 1507 O O . SER A 1 214 ? 3.746 -19.853 -19.437 1.00 122.48 202 SER A O 1
ATOM 1510 N N . TYR A 1 215 ? 4.539 -21.825 -20.202 1.00 109.66 203 TYR A N 1
ATOM 1511 C CA . TYR A 1 215 ? 3.616 -22.642 -19.385 1.00 103.92 203 TYR A CA 1
ATOM 1512 C C . TYR A 1 215 ? 3.948 -22.527 -17.918 1.00 99.56 203 TYR A C 1
ATOM 1513 O O . TYR A 1 215 ? 3.037 -22.338 -17.135 1.00 108.59 203 TYR A O 1
ATOM 1522 N N . LEU A 1 216 ? 5.229 -22.636 -17.519 1.00 105.00 204 LEU A N 1
ATOM 1523 C CA . LEU A 1 216 ? 5.608 -22.553 -16.098 1.00 107.31 204 LEU A CA 1
ATOM 1524 C C . LEU A 1 216 ? 5.135 -21.212 -15.497 1.00 109.04 204 LEU A C 1
ATOM 1525 O O . LEU A 1 216 ? 4.777 -21.198 -14.346 1.00 109.26 204 LEU A O 1
ATOM 1530 N N . SER A 1 217 ? 5.249 -20.122 -16.265 1.00 109.36 205 SER A N 1
ATOM 1531 C CA . SER A 1 217 ? 4.894 -18.774 -15.767 1.00 108.88 205 SER A CA 1
ATOM 1532 C C . SER A 1 217 ? 3.391 -18.803 -15.416 1.00 101.03 205 SER A C 1
ATOM 1533 O O . SER A 1 217 ? 2.985 -18.404 -14.386 1.00 108.62 205 SER A O 1
ATOM 1536 N N . ASP A 1 218 ? 2.552 -19.182 -16.323 1.00 95.10 206 ASP A N 1
ATOM 1537 C CA . ASP A 1 218 ? 1.092 -19.344 -15.995 1.00 101.76 206 ASP A CA 1
ATOM 1538 C C . ASP A 1 218 ? 0.850 -20.265 -14.765 1.00 102.15 206 ASP A C 1
ATOM 1539 O O . ASP A 1 218 ? 0.022 -20.013 -13.856 1.00 107.05 206 ASP A O 1
ATOM 1544 N N . MET A 1 219 ? 1.650 -21.322 -14.695 1.00 110.86 207 MET A N 1
ATOM 1545 C CA . MET A 1 219 ? 1.414 -22.311 -13.593 1.00 113.72 207 MET A CA 1
ATOM 1546 C C . MET A 1 219 ? 1.712 -21.718 -12.207 1.00 105.79 207 MET A C 1
ATOM 1547 O O . MET A 1 219 ? 0.889 -21.876 -11.294 1.00 117.03 207 MET A O 1
ATOM 1552 N N . VAL A 1 220 ? 2.773 -20.922 -12.064 1.00 102.45 208 VAL A N 1
ATOM 1553 C CA . VAL A 1 220 ? 3.252 -20.442 -10.766 1.00 111.75 208 VAL A CA 1
ATOM 1554 C C . VAL A 1 220 ? 2.903 -18.940 -10.447 1.00 117.66 208 VAL A C 1
ATOM 1555 O O . VAL A 1 220 ? 3.287 -18.421 -9.442 1.00 112.65 208 VAL A O 1
ATOM 1559 N N . LYS A 1 221 ? 2.210 -18.262 -11.359 1.00 127.85 209 LYS A N 1
ATOM 1560 C CA . LYS A 1 221 ? 1.845 -16.857 -11.190 1.00 132.30 209 LYS A CA 1
ATOM 1561 C C . LYS A 1 221 ? 0.807 -16.815 -10.047 1.00 142.59 209 LYS A C 1
ATOM 1562 O O . LYS A 1 221 ? -0.333 -17.344 -10.196 1.00 127.71 209 LYS A O 1
ATOM 1568 N N . GLY A 1 222 ? 1.201 -16.197 -8.925 1.00 146.42 210 GLY A N 1
ATOM 1569 C CA . GLY A 1 222 ? 0.348 -16.071 -7.742 1.00 152.83 210 GLY A CA 1
ATOM 1570 C C . GLY A 1 222 ? 0.591 -17.270 -6.836 1.00 144.39 210 GLY A C 1
ATOM 1571 O O . GLY A 1 222 ? -0.241 -18.163 -6.807 1.00 138.19 210 GLY A O 1
ATOM 1572 N N . LEU A 1 223 ? 1.765 -17.325 -6.221 1.00 142.21 211 LEU A N 1
ATOM 1573 C CA . LEU A 1 223 ? 2.142 -18.395 -5.283 1.00 151.18 211 LEU A CA 1
ATOM 1574 C C . LEU A 1 223 ? 2.917 -17.695 -4.163 1.00 157.96 211 LEU A C 1
ATOM 1575 O O . LEU A 1 223 ? 4.049 -17.223 -4.366 1.00 161.10 211 LEU A O 1
ATOM 1580 N N . GLY A 1 224 ? 2.272 -17.597 -3.004 1.00 159.35 212 GLY A N 1
ATOM 1581 C CA . GLY A 1 224 ? 2.863 -16.957 -1.812 1.00 162.43 212 GLY A CA 1
ATOM 1582 C C . GLY A 1 224 ? 4.134 -17.688 -1.315 1.00 162.52 212 GLY A C 1
ATOM 1583 O O . GLY A 1 224 ? 4.389 -18.865 -1.626 1.00 149.33 212 GLY A O 1
ATOM 1584 N N . LYS A 1 225 ? 4.943 -16.986 -0.515 1.00 162.65 213 LYS A N 1
ATOM 1585 C CA . LYS A 1 225 ? 5.980 -17.588 0.346 1.00 165.96 213 LYS A CA 1
ATOM 1586 C C . LYS A 1 225 ? 5.386 -18.835 1.032 1.00 165.40 213 LYS A C 1
ATOM 1587 O O . LYS A 1 225 ? 5.968 -19.861 0.927 1.00 171.75 213 LYS A O 1
ATOM 1593 N N . ALA A 1 226 ? 4.289 -18.713 1.784 1.00 167.28 214 ALA A N 1
ATOM 1594 C CA . ALA A 1 226 ? 3.610 -19.842 2.460 1.00 166.48 214 ALA A CA 1
ATOM 1595 C C . ALA A 1 226 ? 2.683 -20.470 1.408 1.00 157.48 214 ALA A C 1
ATOM 1596 O O . ALA A 1 226 ? 1.546 -20.062 1.258 1.00 163.30 214 ALA A O 1
ATOM 1598 N N . ASP A 1 227 ? 3.215 -21.396 0.624 1.00 145.26 215 ASP A N 1
ATOM 1599 C CA . ASP A 1 227 ? 2.461 -22.272 -0.296 1.00 132.80 215 ASP A CA 1
ATOM 1600 C C . ASP A 1 227 ? 3.420 -23.458 -0.532 1.00 134.00 215 ASP A C 1
ATOM 1601 O O . ASP A 1 227 ? 4.506 -23.238 -1.030 1.00 130.58 215 ASP A O 1
ATOM 1606 N N . GLU A 1 228 ? 3.096 -24.660 -0.070 1.00 140.00 216 GLU A N 1
ATOM 1607 C CA . GLU A 1 228 ? 3.947 -25.817 -0.247 1.00 139.68 216 GLU A CA 1
ATOM 1608 C C . GLU A 1 228 ? 3.487 -26.308 -1.639 1.00 137.76 216 GLU A C 1
ATOM 1609 O O . GLU A 1 228 ? 2.291 -26.528 -1.937 1.00 144.55 216 GLU A O 1
ATOM 1615 N N . VAL A 1 229 ? 4.460 -26.404 -2.524 1.00 130.45 217 VAL A N 1
ATOM 1616 C CA . VAL A 1 229 ? 4.292 -26.824 -3.927 1.00 119.52 217 VAL A CA 1
ATOM 1617 C C . VAL A 1 229 ? 5.079 -28.115 -4.051 1.00 115.74 217 VAL A C 1
ATOM 1618 O O . VAL A 1 229 ? 6.273 -28.168 -3.720 1.00 111.31 217 VAL A O 1
ATOM 1622 N N . THR A 1 230 ? 4.447 -29.155 -4.586 1.00 117.86 218 THR A N 1
ATOM 1623 C CA . THR A 1 230 ? 5.041 -30.444 -4.773 1.00 117.23 218 THR A CA 1
ATOM 1624 C C . THR A 1 230 ? 5.238 -30.573 -6.279 1.00 110.35 218 THR A C 1
ATOM 1625 O O . THR A 1 230 ? 4.427 -30.248 -7.087 1.00 101.81 218 THR A O 1
ATOM 1629 N N . ILE A 1 231 ? 6.381 -31.109 -6.655 1.00 107.51 219 ILE A N 1
ATOM 1630 C CA . ILE A 1 231 ? 6.750 -31.333 -8.066 1.00 110.48 219 ILE A CA 1
ATOM 1631 C C . ILE A 1 231 ? 7.347 -32.735 -8.249 1.00 110.31 219 ILE A C 1
ATOM 1632 O O . ILE A 1 231 ? 8.435 -33.043 -7.655 1.00 127.73 219 ILE A O 1
ATOM 1637 N N . LYS A 1 232 ? 6.728 -33.548 -9.100 1.00 112.79 220 LYS A N 1
ATOM 1638 C CA . LYS A 1 232 ? 7.234 -34.886 -9.392 1.00 111.13 220 LYS A CA 1
ATOM 1639 C C . LYS A 1 232 ? 7.706 -34.919 -10.846 1.00 104.14 220 LYS A C 1
ATOM 1640 O O . LYS A 1 232 ? 6.955 -34.557 -11.753 1.00 104.05 220 LYS A O 1
ATOM 1646 N N . PHE A 1 233 ? 8.946 -35.350 -11.070 1.00 109.90 221 PHE A N 1
ATOM 1647 C CA . PHE A 1 233 ? 9.503 -35.391 -12.423 1.00 118.90 221 PHE A CA 1
ATOM 1648 C C . PHE A 1 233 ? 10.348 -36.629 -12.736 1.00 125.67 221 PHE A C 1
ATOM 1649 O O . PHE A 1 233 ? 10.881 -37.278 -11.836 1.00 134.27 221 PHE A O 1
ATOM 1657 N N . GLY A 1 234 ? 10.458 -36.943 -14.025 1.00 126.29 222 GLY A N 1
ATOM 1658 C CA . GLY A 1 234 ? 11.234 -38.078 -14.498 1.00 133.99 222 GLY A CA 1
ATOM 1659 C C . GLY A 1 234 ? 12.142 -37.673 -15.649 1.00 129.97 222 GLY A C 1
ATOM 1660 O O . GLY A 1 234 ? 11.829 -36.739 -16.387 1.00 131.79 222 GLY A O 1
ATOM 1661 N N . ASN A 1 235 ? 13.265 -38.370 -15.809 1.00 140.84 223 ASN A N 1
ATOM 1662 C CA . ASN A 1 235 ? 14.215 -38.045 -16.879 1.00 130.55 223 ASN A CA 1
ATOM 1663 C C . ASN A 1 235 ? 13.415 -37.913 -18.144 1.00 128.83 223 ASN A C 1
ATOM 1664 O O . ASN A 1 235 ? 12.710 -38.846 -18.455 1.00 134.16 223 ASN A O 1
ATOM 1669 N N . GLU A 1 236 ? 13.578 -36.821 -18.899 1.00 132.58 224 GLU A N 1
ATOM 1670 C CA . GLU A 1 236 ? 12.774 -36.573 -20.135 1.00 132.63 224 GLU A CA 1
ATOM 1671 C C . GLU A 1 236 ? 11.355 -37.179 -20.043 1.00 130.51 224 GLU A C 1
ATOM 1672 O O . GLU A 1 236 ? 10.934 -38.002 -20.870 1.00 130.97 224 GLU A O 1
ATOM 1678 N N . MET A 1 237 ? 10.634 -36.755 -19.006 1.00 131.79 225 MET A N 1
ATOM 1679 C CA . MET A 1 237 ? 9.173 -37.034 -18.896 1.00 127.76 225 MET A CA 1
ATOM 1680 C C . MET A 1 237 ? 8.422 -35.926 -18.109 1.00 119.04 225 MET A C 1
ATOM 1681 O O . MET A 1 237 ? 9.058 -35.160 -17.373 1.00 109.74 225 MET A O 1
ATOM 1686 N N . PRO A 1 238 ? 7.069 -35.833 -18.268 1.00 116.65 226 PRO A N 1
ATOM 1687 C CA . PRO A 1 238 ? 6.289 -34.706 -17.742 1.00 112.28 226 PRO A CA 1
ATOM 1688 C C . PRO A 1 238 ? 6.349 -34.406 -16.260 1.00 109.20 226 PRO A C 1
ATOM 1689 O O . PRO A 1 238 ? 6.371 -35.299 -15.430 1.00 112.67 226 PRO A O 1
ATOM 1693 N N . MET A 1 239 ? 6.193 -33.126 -15.944 1.00 110.61 227 MET A N 1
ATOM 1694 C CA . MET A 1 239 ? 6.219 -32.649 -14.589 1.00 109.86 227 MET A CA 1
ATOM 1695 C C . MET A 1 239 ? 4.807 -32.700 -14.040 1.00 108.41 227 MET A C 1
ATOM 1696 O O . MET A 1 239 ? 3.869 -32.281 -14.719 1.00 115.82 227 MET A O 1
ATOM 1701 N N . GLN A 1 240 ? 4.674 -33.079 -12.775 1.00 110.54 228 GLN A N 1
ATOM 1702 C CA . GLN A 1 240 ? 3.410 -32.950 -12.071 1.00 113.67 228 GLN A CA 1
ATOM 1703 C C . GLN A 1 240 ? 3.619 -31.931 -10.952 1.00 109.44 228 GLN A C 1
ATOM 1704 O O . GLN A 1 240 ? 4.419 -32.090 -10.132 1.00 112.37 228 GLN A O 1
ATOM 1710 N N . MET A 1 241 ? 2.878 -30.842 -11.013 1.00 102.43 229 MET A N 1
ATOM 1711 C CA . MET A 1 241 ? 2.935 -29.790 -10.013 1.00 105.50 229 MET A CA 1
ATOM 1712 C C . MET A 1 241 ? 1.637 -29.735 -9.255 1.00 105.05 229 MET A C 1
ATOM 1713 O O . MET A 1 241 ? 0.570 -29.766 -9.831 1.00 110.56 229 MET A O 1
ATOM 1718 N N . GLU A 1 242 ? 1.742 -29.714 -7.957 1.00 111.64 230 GLU A N 1
ATOM 1719 C CA . GLU A 1 242 ? 0.537 -29.824 -7.105 1.00 119.87 230 GLU A CA 1
ATOM 1720 C C . GLU A 1 242 ? 0.567 -28.808 -5.952 1.00 119.06 230 GLU A C 1
ATOM 1721 O O . GLU A 1 242 ? 1.584 -28.730 -5.260 1.00 112.44 230 GLU A O 1
ATOM 1727 N N . TYR A 1 243 ? -0.518 -28.040 -5.733 1.00 110.51 231 TYR A N 1
ATOM 1728 C CA . TYR A 1 243 ? -0.626 -27.271 -4.520 1.00 123.73 231 TYR A CA 1
ATOM 1729 C C . TYR A 1 243 ? -2.118 -27.193 -4.102 1.00 129.28 231 TYR A C 1
ATOM 1730 O O . TYR A 1 243 ? -3.072 -27.409 -4.877 1.00 122.18 231 TYR A O 1
ATOM 1739 N N . TYR A 1 244 ? -2.312 -26.890 -2.842 1.00 127.19 232 TYR A N 1
ATOM 1740 C CA . TYR A 1 244 ? -3.628 -27.015 -2.216 1.00 125.38 232 TYR A CA 1
ATOM 1741 C C . TYR A 1 244 ? -4.397 -25.682 -2.179 1.00 122.45 232 TYR A C 1
ATOM 1742 O O . TYR A 1 244 ? -3.823 -24.603 -2.013 1.00 120.81 232 TYR A O 1
ATOM 1751 N N . ILE A 1 245 ? -5.727 -25.810 -2.206 1.00 131.17 233 ILE A N 1
ATOM 1752 C CA . ILE A 1 245 ? -6.681 -24.736 -2.162 1.00 146.60 233 ILE A CA 1
ATOM 1753 C C . ILE A 1 245 ? -7.347 -24.993 -0.814 1.00 158.96 233 ILE A C 1
ATOM 1754 O O . ILE A 1 245 ? -7.929 -26.064 -0.612 1.00 153.11 233 ILE A O 1
ATOM 1759 N N . ARG A 1 246 ? -7.258 -24.020 0.083 1.00 160.72 234 ARG A N 1
ATOM 1760 C CA . ARG A 1 246 ? -7.793 -24.150 1.467 1.00 158.70 234 ARG A CA 1
ATOM 1761 C C . ARG A 1 246 ? -7.027 -25.369 2.065 1.00 158.26 234 ARG A C 1
ATOM 1762 O O . ARG A 1 246 ? -5.812 -25.357 2.039 1.00 154.35 234 ARG A O 1
ATOM 1770 N N . ASP A 1 247 ? -7.660 -26.407 2.601 1.00 160.86 235 ASP A N 1
ATOM 1771 C CA . ASP A 1 247 ? -6.895 -27.628 3.021 1.00 164.26 235 ASP A CA 1
ATOM 1772 C C . ASP A 1 247 ? -7.293 -28.779 2.061 1.00 160.56 235 ASP A C 1
ATOM 1773 O O . ASP A 1 247 ? -6.440 -29.375 1.398 1.00 143.28 235 ASP A O 1
ATOM 1778 N N . GLU A 1 248 ? -8.608 -29.041 1.942 1.00 155.35 236 GLU A N 1
ATOM 1779 C CA . GLU A 1 248 ? -9.187 -30.133 1.211 1.00 150.93 236 GLU A CA 1
ATOM 1780 C C . GLU A 1 248 ? -9.024 -30.087 -0.278 1.00 141.67 236 GLU A C 1
ATOM 1781 O O . GLU A 1 248 ? -8.748 -31.107 -0.836 1.00 128.08 236 GLU A O 1
ATOM 1787 N N . GLY A 1 249 ? -9.136 -28.911 -0.889 1.00 146.82 237 GLY A N 1
ATOM 1788 C CA . GLY A 1 249 ? -9.035 -28.757 -2.329 1.00 142.00 237 GLY A CA 1
ATOM 1789 C C . GLY A 1 249 ? -7.643 -28.652 -2.897 1.00 135.43 237 GLY A C 1
ATOM 1790 O O . GLY A 1 249 ? -6.664 -28.532 -2.164 1.00 145.12 237 GLY A O 1
ATOM 1791 N N . ARG A 1 250 ? -7.544 -28.996 -4.186 1.00 128.14 238 ARG A N 1
ATOM 1792 C CA . ARG A 1 250 ? -6.235 -29.175 -4.810 1.00 129.24 238 ARG A CA 1
ATOM 1793 C C . ARG A 1 250 ? -6.240 -28.798 -6.272 1.00 125.07 238 ARG A C 1
ATOM 1794 O O . ARG A 1 250 ? -7.179 -29.005 -7.023 1.00 123.29 238 ARG A O 1
ATOM 1802 N N . LEU A 1 251 ? -5.085 -28.337 -6.734 1.00 121.64 239 LEU A N 1
ATOM 1803 C CA . LEU A 1 251 ? -4.838 -28.095 -8.143 1.00 118.03 239 LEU A CA 1
ATOM 1804 C C . LEU A 1 251 ? -3.547 -28.830 -8.607 1.00 109.12 239 LEU A C 1
ATOM 1805 O O . LEU A 1 251 ? -2.551 -28.779 -7.987 1.00 121.59 239 LEU A O 1
ATOM 1810 N N . ILE A 1 252 ? -3.696 -29.621 -9.661 1.00 100.97 240 ILE A N 1
ATOM 1811 C CA . ILE A 1 252 ? -2.584 -30.386 -10.196 1.00 104.77 240 ILE A CA 1
ATOM 1812 C C . ILE A 1 252 ? -2.386 -30.078 -11.667 1.00 108.55 240 ILE A C 1
ATOM 1813 O O . ILE A 1 252 ? -3.334 -30.106 -12.451 1.00 112.74 240 ILE A O 1
ATOM 1818 N N . PHE A 1 253 ? -1.148 -29.783 -12.037 1.00 106.96 241 PHE A N 1
ATOM 1819 C CA . PHE A 1 253 ? -0.840 -29.486 -13.422 1.00 107.05 241 PHE A CA 1
ATOM 1820 C C . PHE A 1 253 ? 0.126 -30.523 -13.966 1.00 107.28 241 PHE A C 1
ATOM 1821 O O . PHE A 1 253 ? 1.177 -30.779 -13.377 1.00 111.97 241 PHE A O 1
ATOM 1829 N N . LEU A 1 254 ? -0.235 -31.120 -15.094 1.00 105.21 242 LEU A N 1
ATOM 1830 C CA . LEU A 1 254 ? 0.618 -32.105 -15.729 1.00 105.14 242 LEU A CA 1
ATOM 1831 C C . LEU A 1 254 ? 1.209 -31.371 -16.911 1.00 99.40 242 LEU A C 1
ATOM 1832 O O . LEU A 1 254 ? 0.478 -30.858 -17.759 1.00 98.29 242 LEU A O 1
ATOM 1837 N N . LEU A 1 255 ? 2.532 -31.314 -16.976 1.00 95.16 243 LEU A N 1
ATOM 1838 C CA . LEU A 1 255 ? 3.176 -30.574 -18.075 1.00 87.57 243 LEU A CA 1
ATOM 1839 C C . LEU A 1 255 ? 4.162 -31.466 -18.822 1.00 92.10 243 LEU A C 1
ATOM 1840 O O . LEU A 1 255 ? 5.114 -31.974 -18.267 1.00 100.54 243 LEU A O 1
ATOM 1845 N N . ALA A 1 256 ? 3.904 -31.658 -20.126 1.00 105.52 244 ALA A N 1
ATOM 1846 C CA . ALA A 1 256 ? 4.783 -32.382 -21.034 1.00 106.37 244 ALA A CA 1
ATOM 1847 C C . ALA A 1 256 ? 6.108 -31.606 -21.125 1.00 110.18 244 ALA A C 1
ATOM 1848 O O . ALA A 1 256 ? 6.144 -30.364 -20.949 1.00 122.25 244 ALA A O 1
ATOM 1850 N N . PRO A 1 257 ? 7.229 -32.308 -21.367 1.00 111.34 245 PRO A N 1
ATOM 1851 C CA . PRO A 1 257 ? 8.554 -31.744 -21.350 1.00 115.57 245 PRO A CA 1
ATOM 1852 C C . PRO A 1 257 ? 9.098 -31.459 -22.744 1.00 114.09 245 PRO A C 1
ATOM 1853 O O . PRO A 1 257 ? 8.444 -31.671 -23.755 1.00 121.48 245 PRO A O 1
ATOM 1857 N N . ARG A 1 258 ? 10.331 -30.965 -22.783 1.00 127.89 246 ARG A N 1
ATOM 1858 C CA . ARG A 1 258 ? 10.989 -30.643 -24.043 1.00 133.31 246 ARG A CA 1
ATOM 1859 C C . ARG A 1 258 ? 12.002 -31.717 -24.424 1.00 138.10 246 ARG A C 1
ATOM 1860 O O . ARG A 1 258 ? 12.727 -32.227 -23.568 1.00 136.77 246 ARG A O 1
ATOM 1868 N N . VAL A 1 259 ? 12.042 -32.051 -25.711 1.00 146.78 247 VAL A N 1
ATOM 1869 C CA . VAL A 1 259 ? 12.957 -33.063 -26.237 1.00 145.06 247 VAL A CA 1
ATOM 1870 C C . VAL A 1 259 ? 12.908 -34.359 -25.432 1.00 151.04 247 VAL A C 1
ATOM 1871 O O . VAL A 1 259 ? 11.832 -34.878 -25.136 1.00 156.73 247 VAL A O 1
ATOM 1875 N N . LYS B 2 2 ? 14.622 -28.815 -26.315 1.00 175.77 1256 LYS B N 1
ATOM 1876 C CA . LYS B 2 2 ? 14.097 -27.824 -27.309 1.00 176.01 1256 LYS B CA 1
ATOM 1877 C C . LYS B 2 2 ? 12.813 -28.263 -28.022 1.00 172.33 1256 LYS B C 1
ATOM 1878 O O . LYS B 2 2 ? 11.901 -27.457 -28.191 1.00 189.45 1256 LYS B O 1
ATOM 1884 N N . ARG B 2 3 ? 12.768 -29.529 -28.439 1.00 163.04 1257 ARG B N 1
ATOM 1885 C CA . ARG B 2 3 ? 11.650 -30.130 -29.205 1.00 163.41 1257 ARG B CA 1
ATOM 1886 C C . ARG B 2 3 ? 10.406 -30.362 -28.330 1.00 150.90 1257 ARG B C 1
ATOM 1887 O O . ARG B 2 3 ? 10.394 -31.304 -27.518 1.00 161.98 1257 ARG B O 1
ATOM 1895 N N . VAL B 2 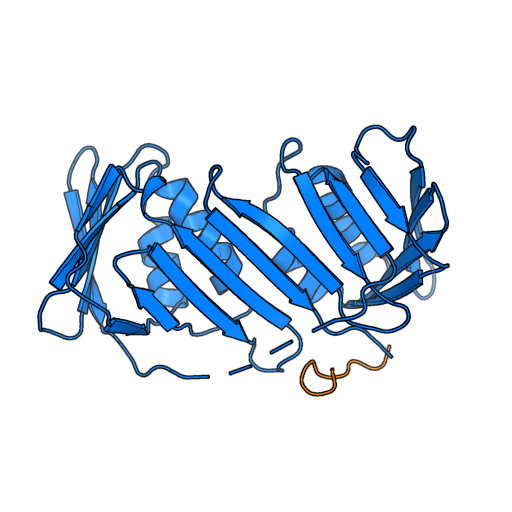4 ? 9.356 -29.548 -28.483 1.00 142.74 1258 VAL B N 1
ATOM 1896 C CA . VAL B 2 4 ? 8.191 -29.692 -27.578 1.00 153.67 1258 VAL B CA 1
ATOM 1897 C C . VAL B 2 4 ? 7.285 -30.755 -28.126 1.00 150.49 1258 VAL B C 1
ATOM 1898 O O . VAL B 2 4 ? 6.772 -30.609 -29.235 1.00 145.91 1258 VAL B O 1
ATOM 1902 N N . ILE B 2 5 ? 7.082 -31.797 -27.321 1.00 149.81 1259 ILE B N 1
ATOM 1903 C CA . ILE B 2 5 ? 6.192 -32.914 -27.638 1.00 141.01 1259 ILE B CA 1
ATOM 1904 C C . ILE B 2 5 ? 4.832 -32.730 -26.958 1.00 134.63 1259 ILE B C 1
ATOM 1905 O O . ILE B 2 5 ? 4.553 -31.681 -26.381 1.00 141.35 1259 ILE B O 1
ATOM 1910 N N . SER B 2 6 ? 3.994 -33.749 -27.055 1.00 134.16 1260 SER B N 1
ATOM 1911 C CA . SER B 2 6 ? 2.658 -33.726 -26.524 1.00 135.22 1260 SER B CA 1
ATOM 1912 C C . SER B 2 6 ? 2.585 -34.694 -25.364 1.00 128.34 1260 SER B C 1
ATOM 1913 O O . SER B 2 6 ? 3.433 -35.583 -25.238 1.00 124.87 1260 SER B O 1
ATOM 1916 N N . LEU B 2 7 ? 1.547 -34.469 -24.530 1.00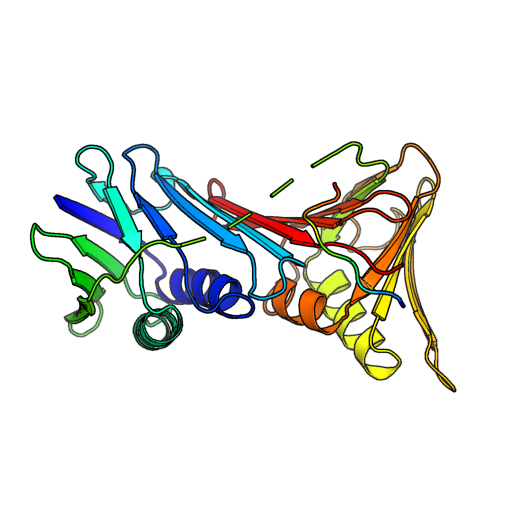 137.18 1261 LEU B N 1
ATOM 1917 C CA . LEU B 2 7 ? 1.217 -35.274 -23.343 1.00 132.44 1261 LEU B CA 1
ATOM 1918 C C . LEU B 2 7 ? 0.683 -36.639 -23.694 1.00 133.58 1261 LEU B C 1
ATOM 1919 O O . LEU B 2 7 ? 0.807 -37.547 -22.870 1.00 118.86 1261 LEU B O 1
ATOM 1924 N N . GLU B 2 8 ? 0.092 -36.751 -24.895 1.00 144.45 1262 GLU B N 1
ATOM 1925 C CA . GLU B 2 8 ? -0.627 -37.942 -25.344 1.00 157.50 1262 GLU B CA 1
ATOM 1926 C C . GLU B 2 8 ? 0.288 -39.183 -25.266 1.00 160.10 1262 GLU B C 1
ATOM 1927 O O . GLU B 2 8 ? -0.166 -40.259 -24.870 1.00 162.84 1262 GLU B O 1
ATOM 1933 N N . GLU B 2 9 ? 1.577 -39.047 -25.568 1.00 156.68 1263 GLU B N 1
ATOM 1934 C CA . GLU B 2 9 ? 2.555 -40.136 -25.491 1.00 163.12 1263 GLU B CA 1
ATOM 1935 C C . GLU B 2 9 ? 3.164 -40.579 -24.156 1.00 146.87 1263 GLU B C 1
ATOM 1936 O O . GLU B 2 9 ? 4.305 -40.955 -24.077 1.00 129.66 1263 GLU B O 1
ATOM 1942 N N . PHE B 2 10 ? 2.397 -40.528 -23.101 1.00 142.42 1264 PHE B N 1
ATOM 1943 C CA . PHE B 2 10 ? 2.860 -40.859 -21.790 1.00 142.79 1264 PHE B CA 1
ATOM 1944 C C . PHE B 2 10 ? 1.644 -41.364 -21.130 1.00 131.41 1264 PHE B C 1
ATOM 1945 O O . PHE B 2 10 ? 0.662 -40.700 -21.127 1.00 125.65 1264 PHE B O 1
#

Foldseek 3Di:
DWKWKAFQLLLVLVVLLLVVLFAQKWKWKQALQFIWIWDAGPVRQKIKIWTDGPVRTPDTGDDGIDMFMFRSVVVSVVSNPEDRGWMWMWDDDPAQWIWIWTDDPHIDIDIGGGDDDDDDFFKKWKFALVVLLVLLVVQVVADQKWKWKDDPQKTKIWHHHDPDIDMDIDGCPDDGTPDIDGPHIFMFMAGSSVSNSNSVDGDRPWIWMWTGHHQAWIWIKTARPHPIIMIMTGHTDD/DDDDDPVVD

Sequence (247 aa):
PFEIVFEGAKEFAQLIETASRLIDEAAFKVTEEGISMRAMDPSRVVLIDLNLPASIFSKYEVDGEETIGVNMDHLKKVLKRGKAKETLILRKGEENFLEISLQGTATRTFKLPLIDVELPFTAKVVILGDVIKEAVKDASLVSDSMKFIAKENEFTMRAEGETQEVEVKLTLEDEGLLDIEVQEETKSAYGISYLSDMVKGLGKADEVTIKFGNEMPMQMEYYIRDEGRLIFLLAPRVKRVISLEEF